Protein AF-A0AAD4LUW5-F1 (afdb_monomer)

Solvent-accessible surface area (backbone atoms only — not comparable to full-atom values): 10930 Å² total; per-residue (Å²): 139,86,91,85,84,78,76,80,81,61,94,76,74,79,66,82,69,67,84,56,66,63,59,70,46,43,60,57,52,50,52,52,51,48,54,50,55,73,70,54,50,71,71,61,53,48,53,49,51,52,54,49,50,53,50,50,54,50,54,51,51,50,53,48,51,52,51,53,50,53,51,51,50,52,54,52,51,50,51,54,49,52,51,50,50,59,69,69,42,78,57,90,86,55,72,53,74,65,59,45,51,53,48,50,53,52,51,51,54,48,50,55,52,49,55,50,52,48,50,56,50,52,52,55,47,52,53,52,50,51,51,52,53,50,53,52,50,54,50,50,52,53,71,70,52,53,73,75,75,79,41,88,70,66,62,62,66,57,51,51,52,50,35,46,74,69,33,35,46,75,43,63,42,101,85,73,44,84,70,49,72,47,73,56,130

pLDDT: mean 80.22, std 15.85, range [44.12, 98.06]

Sequence (185 aa):
MGLDQLDALSLSDLSPGPPDSLLESLPEVIENISSIAELIVPEDDYRTIDAIHDQIDEEEAERREELEQAHADLKALARILDAARTSSTRPRNVSSAEKHAENLNHLDAARLSFAKALNDAESANSSKQAEASQLMEELRQLEESDPAAEHELDGKPLRLRIYRGLGIEPILDEAGHLDRVLVGQ

Secondary structure (DSSP, 8-state):
----------TT------TTHHHHHHHHHHHHHHHHHHH--HHHHHHHHHHHHHHHHHHHHHHHHHHHHHHHHHHHHHHHHHHHHHHHSPPTTSPPHHHHHHHHHHHHHHHHHHHHHHHHHHHHHHHHHHHHHHHHHHHHHHHH--HHHHS---HHHHHHHHHHHTTEEEEEPTTSSEEEEEE--

Foldseek 3Di:
DDPPDPPDPPPPPPDPDPPCVVVVCVVVVVVVVVVVVVVDPPVVVVVVVVVVVVVVVVVVVVVVVVVVVVVVVVVVVVVVVVVVVCVVPDPPPDDPPVVVVVVVVVVVVVVVVVVVVVVVVVVVVVVVVVVVVVVVVVVVVVVVDDPPVVDPPPVVVVVQVVCVVQQWHFDADPVRHGDDIGRDD

Radius of gyration: 68.43 Å; Cα contacts (8 Å, |Δi|>4): 36; chains: 1; bounding box: 119×67×178 Å

Structure (mmCIF, N/CA/C/O backbone):
data_AF-A0AAD4LUW5-F1
#
_entry.id   AF-A0AAD4LUW5-F1
#
loop_
_atom_site.group_PDB
_atom_site.id
_atom_site.type_symbol
_atom_site.label_atom_id
_at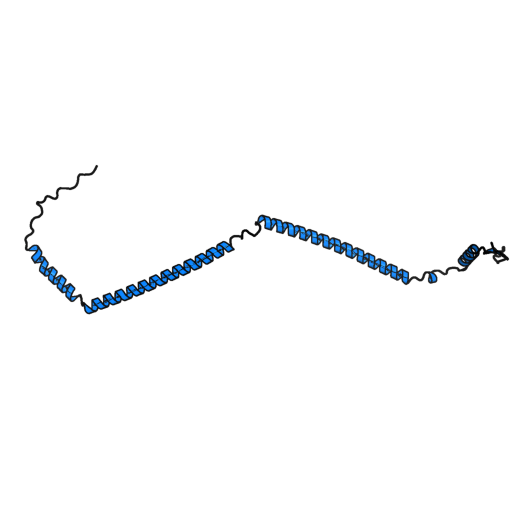om_site.label_alt_id
_atom_site.label_comp_id
_atom_site.label_asym_id
_atom_site.label_entity_id
_atom_site.label_seq_id
_atom_site.pdbx_PDB_ins_code
_atom_site.Cartn_x
_atom_site.Cartn_y
_atom_site.Cartn_z
_atom_site.occupancy
_atom_site.B_iso_or_equiv
_atom_site.auth_seq_id
_atom_site.auth_comp_id
_atom_site.auth_asym_id
_atom_site.auth_atom_id
_atom_site.pdbx_PDB_model_num
ATOM 1 N N . MET A 1 1 ? 18.265 45.614 -65.868 1.00 45.88 1 MET A N 1
ATOM 2 C CA . MET A 1 1 ? 19.584 46.070 -65.384 1.00 45.88 1 MET A CA 1
ATOM 3 C C . MET A 1 1 ? 20.536 44.895 -65.499 1.00 45.88 1 MET A C 1
ATOM 5 O O . MET A 1 1 ? 20.218 43.858 -64.936 1.00 45.88 1 MET A O 1
ATOM 9 N N . GLY A 1 2 ? 21.624 45.048 -66.258 1.00 48.22 2 GLY A N 1
ATOM 10 C CA . GLY A 1 2 ? 22.706 44.060 -66.346 1.00 48.22 2 GLY A CA 1
ATOM 11 C C . GLY A 1 2 ? 22.694 43.127 -67.563 1.00 48.22 2 GLY A C 1
ATOM 12 O O . GLY A 1 2 ? 23.052 41.969 -67.419 1.00 48.22 2 GLY A O 1
ATOM 13 N N . LEU A 1 3 ? 22.273 43.604 -68.738 1.00 47.06 3 LEU A N 1
ATOM 14 C CA . LEU A 1 3 ? 22.650 43.010 -70.027 1.00 47.06 3 LEU A CA 1
ATOM 15 C C . LEU A 1 3 ? 23.707 43.935 -70.630 1.00 47.06 3 LEU A C 1
ATOM 17 O O . LEU A 1 3 ? 23.337 44.887 -71.298 1.00 47.06 3 LEU A O 1
ATOM 21 N N . ASP A 1 4 ? 24.971 43.723 -70.272 1.00 52.28 4 ASP A N 1
ATOM 22 C CA . ASP A 1 4 ? 26.147 44.292 -70.946 1.00 52.28 4 ASP A CA 1
ATOM 23 C C . ASP A 1 4 ? 27.395 43.661 -70.321 1.00 52.28 4 ASP A C 1
ATOM 25 O O . ASP A 1 4 ? 27.953 44.181 -69.358 1.00 52.28 4 ASP A O 1
ATOM 29 N N . GLN A 1 5 ? 27.739 42.467 -70.809 1.00 55.78 5 GLN A N 1
ATOM 30 C CA . GLN A 1 5 ? 29.076 41.851 -70.798 1.00 55.78 5 GLN A CA 1
ATOM 31 C C . GLN A 1 5 ? 28.958 40.439 -71.391 1.00 55.78 5 GLN A C 1
ATOM 33 O O . GLN A 1 5 ? 29.163 39.423 -70.735 1.00 55.78 5 GLN A O 1
ATOM 38 N N . LEU A 1 6 ? 28.562 40.370 -72.659 1.00 47.66 6 LEU A N 1
ATOM 39 C CA . LEU A 1 6 ? 28.972 39.266 -73.518 1.00 47.66 6 LEU A CA 1
ATOM 40 C C . LEU A 1 6 ? 29.800 39.918 -74.608 1.00 47.66 6 LEU A C 1
ATOM 42 O O . LEU A 1 6 ? 29.285 40.311 -75.653 1.00 47.66 6 LEU A O 1
ATOM 46 N N . ASP A 1 7 ? 31.071 40.132 -74.268 1.00 48.69 7 ASP A N 1
ATOM 47 C CA . ASP A 1 7 ? 32.074 40.524 -75.236 1.00 48.69 7 ASP A CA 1
ATOM 48 C C . ASP A 1 7 ? 32.020 39.543 -76.400 1.00 48.69 7 ASP A C 1
ATOM 50 O O . ASP A 1 7 ? 31.983 38.319 -76.239 1.00 48.69 7 ASP A O 1
ATOM 54 N N . ALA A 1 8 ? 31.954 40.138 -77.580 1.00 48.81 8 ALA A N 1
ATOM 55 C CA . ALA A 1 8 ? 31.997 39.471 -78.851 1.00 48.81 8 ALA A CA 1
ATOM 56 C C . ALA A 1 8 ? 33.236 38.568 -78.915 1.00 48.81 8 ALA A C 1
ATOM 58 O O . ALA A 1 8 ? 34.342 39.035 -79.185 1.00 48.81 8 ALA A O 1
ATOM 59 N N . LEU A 1 9 ? 33.043 37.258 -78.739 1.00 44.12 9 LEU A N 1
ATOM 60 C CA . LEU A 1 9 ? 33.967 36.273 -79.289 1.00 44.12 9 LEU A CA 1
ATOM 61 C C . LEU A 1 9 ? 33.799 36.313 -80.804 1.00 44.12 9 LEU A C 1
ATOM 63 O O . LEU A 1 9 ? 32.976 35.629 -81.413 1.00 44.12 9 LEU A O 1
ATOM 67 N N . SER A 1 10 ? 34.547 37.247 -81.376 1.00 45.19 10 SER A N 1
ATOM 68 C CA . SER A 1 10 ? 34.809 37.407 -82.786 1.00 45.19 10 SER A CA 1
ATOM 69 C C . SER A 1 10 ? 35.086 36.044 -83.418 1.00 45.19 10 SER A C 1
ATOM 71 O O . SER A 1 10 ? 36.023 35.342 -83.041 1.00 45.19 10 SER A O 1
ATOM 73 N N . LEU A 1 11 ? 34.297 35.690 -84.432 1.00 48.78 11 LEU A N 1
ATOM 74 C CA . LEU A 1 11 ? 34.453 34.487 -85.258 1.00 48.78 11 LEU A CA 1
ATOM 75 C C . LEU A 1 11 ? 35.744 34.498 -86.119 1.00 48.78 11 LEU A C 1
ATOM 77 O O . LEU A 1 11 ? 35.809 33.824 -87.144 1.00 48.78 11 LEU A O 1
ATOM 81 N N . SER A 1 12 ? 36.753 35.289 -85.739 1.00 49.09 12 SER A N 1
ATOM 82 C CA . SER A 1 12 ? 38.035 35.441 -86.438 1.00 49.09 12 SER A CA 1
ATOM 83 C C . SER A 1 12 ? 39.260 34.995 -85.626 1.00 49.09 12 SER A C 1
ATOM 85 O O . SER A 1 12 ? 40.360 35.046 -86.163 1.00 49.09 12 SER A O 1
ATOM 87 N N . ASP A 1 13 ? 39.073 34.444 -84.417 1.00 45.09 13 ASP A N 1
ATOM 88 C CA . ASP A 1 13 ? 40.163 33.841 -83.623 1.00 45.09 13 ASP A CA 1
ATOM 89 C C . ASP A 1 13 ? 40.258 32.304 -83.727 1.00 45.09 13 ASP A C 1
ATOM 91 O O . ASP A 1 13 ? 41.131 31.692 -83.112 1.00 45.09 13 ASP A O 1
ATOM 95 N N . LEU A 1 14 ? 39.443 31.652 -84.571 1.00 51.53 14 LEU A N 1
ATOM 96 C CA . LEU A 1 14 ? 39.738 30.283 -85.019 1.00 51.53 14 LEU A CA 1
ATOM 97 C C . LEU A 1 14 ? 40.795 30.330 -86.133 1.00 51.53 14 LEU A C 1
ATOM 99 O O . LEU A 1 14 ? 40.519 30.110 -87.312 1.00 51.53 14 LEU A O 1
ATOM 103 N N . SER A 1 15 ? 42.029 30.639 -85.743 1.00 47.97 15 SER A N 1
ATOM 104 C CA . SER A 1 15 ? 43.191 30.294 -86.556 1.00 47.97 15 SER A CA 1
ATOM 105 C C . SER A 1 15 ? 43.213 28.768 -86.709 1.00 47.97 15 SER A C 1
ATOM 107 O O . SER A 1 15 ? 43.177 28.072 -85.688 1.00 47.97 15 SER A O 1
ATOM 109 N N . PRO A 1 16 ? 43.249 28.202 -87.931 1.00 50.97 16 PRO A N 1
ATOM 110 C CA . PRO A 1 16 ? 43.530 26.789 -88.081 1.00 50.97 16 PRO A CA 1
ATOM 111 C C . PRO A 1 16 ? 44.984 26.601 -87.649 1.00 50.97 16 PRO A C 1
ATOM 113 O O . PRO A 1 16 ? 45.913 26.918 -88.393 1.00 50.97 16 PRO A O 1
ATOM 116 N N . GLY A 1 17 ? 45.181 26.141 -86.411 1.00 54.25 17 GLY A N 1
ATOM 117 C CA . GLY A 1 17 ? 46.483 25.664 -85.966 1.00 54.25 17 GLY A CA 1
ATOM 118 C C . GLY A 1 17 ? 47.032 24.679 -87.007 1.00 54.25 17 GLY A C 1
ATOM 119 O O . GLY A 1 17 ? 46.242 23.960 -87.629 1.00 54.25 17 GLY A O 1
ATOM 120 N N . PRO A 1 18 ? 48.352 24.684 -87.264 1.00 55.88 18 PRO A N 1
ATOM 121 C CA . PRO A 1 18 ? 48.946 23.838 -88.291 1.00 55.88 18 PRO A CA 1
ATOM 122 C C . PRO A 1 18 ? 48.505 22.380 -88.080 1.00 55.88 18 PRO A C 1
ATOM 124 O O . PRO A 1 18 ? 48.460 21.935 -86.932 1.00 55.88 18 PRO A O 1
ATOM 127 N N . PRO A 1 19 ? 48.189 21.624 -89.150 1.00 53.28 19 PRO A N 1
ATOM 128 C CA . PRO A 1 19 ? 47.676 20.251 -89.045 1.00 53.28 19 PRO A CA 1
ATOM 129 C C . PRO A 1 19 ? 48.630 19.276 -88.324 1.00 53.28 19 PRO A C 1
ATOM 131 O O . PRO A 1 19 ? 48.229 18.160 -88.002 1.00 53.28 19 PRO A O 1
ATOM 134 N N . ASP A 1 20 ? 49.860 19.704 -88.034 1.00 52.53 20 ASP A N 1
ATOM 135 C CA . ASP A 1 20 ? 50.915 18.904 -87.415 1.00 52.53 20 ASP A CA 1
ATOM 136 C C . ASP A 1 20 ? 50.893 18.890 -85.874 1.00 52.53 20 ASP A C 1
ATOM 138 O O . ASP A 1 20 ? 51.484 17.993 -85.279 1.00 52.53 20 ASP A O 1
ATOM 142 N N . SER A 1 21 ? 50.173 19.793 -85.192 1.00 56.00 21 SER A N 1
ATOM 143 C CA . SER A 1 21 ? 50.131 19.794 -83.711 1.00 56.00 21 SER A CA 1
ATOM 144 C C . SER A 1 21 ? 49.358 18.605 -83.116 1.00 56.00 21 SER A C 1
ATOM 146 O O . SER A 1 21 ? 49.604 18.184 -81.985 1.00 56.00 21 SER A O 1
ATOM 148 N N . LEU A 1 22 ? 48.441 18.020 -83.891 1.00 54.22 22 LEU A N 1
ATOM 149 C CA . LEU A 1 22 ? 47.775 16.761 -83.547 1.00 54.22 22 LEU A CA 1
ATOM 150 C C . LEU A 1 22 ? 48.676 15.546 -83.821 1.00 54.22 22 LEU A C 1
ATOM 152 O O . LEU A 1 22 ? 48.562 14.539 -83.135 1.00 54.22 22 LEU A O 1
ATOM 156 N N . LEU A 1 23 ? 49.591 15.633 -84.791 1.00 54.72 23 LEU A N 1
ATOM 157 C CA . LEU A 1 23 ? 50.539 14.563 -85.123 1.00 54.72 23 LEU A CA 1
ATOM 158 C C . LEU A 1 23 ? 51.702 14.469 -84.131 1.00 54.72 23 LEU A C 1
ATOM 160 O O . LEU A 1 23 ? 52.201 13.371 -83.904 1.00 54.72 23 LEU A O 1
ATOM 164 N N . GLU A 1 24 ? 52.094 15.582 -83.511 1.00 59.59 24 GLU A N 1
ATOM 165 C CA . GLU A 1 24 ? 53.164 15.629 -82.503 1.00 59.59 24 GLU A CA 1
ATOM 166 C C . GLU A 1 24 ? 52.724 15.038 -81.148 1.00 59.59 24 GLU A C 1
ATOM 168 O O . GLU A 1 24 ? 53.542 14.490 -80.416 1.00 59.59 24 GLU A O 1
ATOM 173 N N . SER A 1 25 ? 51.415 15.054 -80.861 1.00 65.00 25 SER A N 1
ATOM 174 C CA . SER A 1 25 ? 50.806 14.460 -79.657 1.00 65.00 25 SER A CA 1
ATOM 175 C C . SER A 1 25 ? 50.330 13.014 -79.845 1.00 65.00 25 SER A C 1
ATOM 177 O O . SER A 1 25 ? 50.160 12.288 -78.869 1.00 65.00 25 SER A O 1
ATOM 179 N N . LEU A 1 26 ? 50.148 12.547 -81.084 1.00 73.19 26 LEU A N 1
ATOM 180 C CA . LEU A 1 26 ? 49.796 11.155 -81.377 1.00 73.19 26 LEU A CA 1
ATOM 181 C C . LEU A 1 26 ? 50.801 10.111 -80.856 1.00 73.19 26 LEU A C 1
ATOM 183 O O . LEU A 1 26 ? 50.338 9.117 -80.299 1.00 73.19 26 LEU A O 1
ATOM 187 N N . PRO A 1 27 ? 52.133 10.266 -81.002 1.00 79.69 27 PRO A N 1
ATOM 188 C CA . PRO A 1 27 ? 53.078 9.288 -80.465 1.00 79.69 27 PRO A CA 1
ATOM 189 C C . PRO A 1 27 ? 53.038 9.233 -78.935 1.00 79.69 27 PRO A C 1
ATOM 191 O O . PRO A 1 27 ? 53.073 8.141 -78.382 1.00 79.69 27 PRO A O 1
ATOM 194 N N . GLU A 1 28 ? 52.867 10.375 -78.265 1.00 79.69 28 GLU A N 1
ATOM 195 C CA . GLU A 1 28 ? 52.693 10.448 -76.808 1.00 79.69 28 GLU A CA 1
ATOM 196 C C . GLU A 1 28 ? 51.385 9.769 -76.368 1.00 79.69 28 GLU A C 1
ATOM 198 O O . GLU A 1 28 ? 51.358 9.006 -75.408 1.00 79.69 28 GLU A O 1
ATOM 203 N N . VAL A 1 29 ? 50.292 9.967 -77.111 1.00 80.94 29 VAL A N 1
ATOM 204 C CA . VAL A 1 29 ? 49.015 9.277 -76.871 1.00 80.94 29 VAL A CA 1
ATOM 205 C C . VAL A 1 29 ? 49.139 7.766 -77.097 1.00 80.94 29 VAL A C 1
ATOM 207 O O . VAL A 1 29 ? 48.588 6.995 -76.318 1.00 80.94 29 VAL A O 1
ATOM 210 N N . ILE A 1 30 ? 49.870 7.320 -78.121 1.00 81.12 30 ILE A N 1
ATOM 211 C CA . ILE A 1 30 ? 50.113 5.893 -78.394 1.00 81.12 30 ILE A CA 1
ATOM 212 C C . ILE A 1 30 ? 50.988 5.271 -77.303 1.00 81.12 30 ILE A C 1
ATOM 214 O O . ILE A 1 30 ? 50.686 4.169 -76.851 1.00 81.12 30 ILE A O 1
ATOM 218 N N . GLU A 1 31 ? 52.030 5.967 -76.850 1.00 83.19 31 GLU A N 1
ATOM 219 C CA . GLU A 1 31 ? 52.880 5.533 -75.737 1.00 83.19 31 GLU A CA 1
ATOM 220 C C . GLU A 1 31 ? 52.075 5.439 -74.436 1.00 83.19 31 GLU A C 1
ATOM 222 O O . GLU A 1 31 ? 52.145 4.428 -73.740 1.00 83.19 31 GLU A O 1
ATOM 227 N N . ASN A 1 32 ? 51.215 6.422 -74.163 1.00 80.38 32 ASN A N 1
ATOM 228 C CA . ASN A 1 32 ? 50.315 6.404 -73.014 1.00 80.38 32 ASN A CA 1
ATOM 229 C C . ASN A 1 32 ? 49.303 5.252 -73.088 1.00 80.38 32 ASN A C 1
ATOM 231 O O . ASN A 1 32 ? 49.096 4.557 -72.098 1.00 80.38 32 ASN A O 1
ATOM 235 N N . ILE A 1 33 ? 48.690 5.006 -74.250 1.00 78.44 33 ILE A N 1
ATOM 236 C CA . ILE A 1 33 ? 47.751 3.889 -74.436 1.00 78.44 33 ILE A CA 1
ATOM 237 C C . ILE A 1 33 ? 48.475 2.544 -74.319 1.00 78.44 33 ILE A C 1
ATOM 239 O O . ILE A 1 33 ? 47.935 1.627 -73.710 1.00 78.44 33 ILE A O 1
ATOM 243 N N . SER A 1 34 ? 49.691 2.421 -74.857 1.00 77.38 34 SER A N 1
ATOM 244 C CA . SER A 1 34 ? 50.512 1.210 -74.736 1.00 77.38 34 SER A CA 1
ATOM 245 C C . SER A 1 34 ? 50.908 0.950 -73.284 1.00 77.38 34 SER A C 1
ATOM 247 O O . SER A 1 34 ? 50.777 -0.169 -72.806 1.00 77.38 34 SER A O 1
ATOM 249 N N . SER A 1 35 ? 51.313 1.996 -72.563 1.00 80.00 35 SER A N 1
ATOM 250 C CA . SER A 1 35 ? 51.639 1.942 -71.136 1.00 80.00 35 SER A CA 1
ATOM 251 C C . SER A 1 35 ? 50.429 1.520 -70.293 1.00 80.00 35 SER A C 1
ATOM 253 O O . SER A 1 35 ? 50.540 0.666 -69.417 1.00 80.00 35 SER A O 1
ATOM 255 N N . ILE A 1 36 ? 49.235 2.035 -70.609 1.00 76.75 36 ILE A N 1
ATOM 256 C CA . ILE A 1 36 ? 47.979 1.619 -69.967 1.00 76.75 36 ILE A CA 1
ATOM 257 C C . ILE A 1 36 ? 47.617 0.171 -70.334 1.00 76.75 36 ILE A C 1
ATOM 259 O O . ILE A 1 36 ? 47.165 -0.580 -69.476 1.00 76.75 36 ILE A O 1
ATOM 263 N N . ALA A 1 37 ? 47.827 -0.244 -71.584 1.00 74.75 37 ALA A N 1
ATOM 264 C CA . ALA A 1 37 ? 47.547 -1.605 -72.039 1.00 74.75 37 ALA A CA 1
ATOM 265 C C . ALA A 1 37 ? 48.497 -2.651 -71.431 1.00 74.75 37 ALA A C 1
ATOM 267 O O . ALA A 1 37 ? 48.093 -3.793 -71.251 1.00 74.75 37 ALA A O 1
ATOM 268 N N . GLU A 1 38 ? 49.733 -2.271 -71.097 1.00 78.56 38 GLU A N 1
ATOM 269 C CA . GLU A 1 38 ? 50.683 -3.117 -70.360 1.00 78.56 38 GLU A CA 1
ATOM 270 C C . GLU A 1 38 ? 50.363 -3.197 -68.860 1.00 78.56 38 GLU A C 1
ATOM 272 O O . GLU A 1 38 ? 50.705 -4.186 -68.211 1.00 78.56 38 GLU A O 1
ATOM 277 N N . LEU A 1 39 ? 49.699 -2.174 -68.311 1.00 75.00 39 LEU A N 1
ATOM 278 C CA . LEU A 1 39 ? 49.252 -2.145 -66.918 1.00 75.00 39 LEU A CA 1
ATOM 279 C C . LEU A 1 39 ? 48.007 -3.017 -66.684 1.00 75.00 39 LEU A C 1
ATOM 281 O O . LEU A 1 39 ? 47.830 -3.538 -65.586 1.00 75.00 39 LEU A O 1
ATOM 285 N N . ILE A 1 40 ? 47.148 -3.152 -67.698 1.00 75.06 40 ILE A N 1
ATOM 286 C CA . ILE A 1 40 ? 45.885 -3.894 -67.621 1.00 75.06 40 ILE A CA 1
ATOM 287 C C . ILE A 1 40 ? 46.136 -5.350 -68.009 1.00 75.06 40 ILE A C 1
ATOM 289 O O . ILE A 1 40 ? 46.456 -5.654 -69.159 1.00 75.06 40 ILE A O 1
ATOM 293 N N . VAL A 1 41 ? 45.928 -6.262 -67.062 1.00 80.38 41 VAL A N 1
ATOM 294 C CA . VAL A 1 41 ? 45.898 -7.708 -67.309 1.00 80.38 41 VAL A CA 1
ATOM 295 C C . VAL A 1 41 ? 44.431 -8.125 -67.229 1.00 80.38 41 VAL A C 1
ATOM 297 O O . VAL A 1 41 ? 43.925 -8.349 -66.130 1.00 80.38 41 VAL A O 1
ATOM 300 N N . PRO A 1 42 ? 43.718 -8.250 -68.368 1.00 79.25 42 PRO A N 1
ATOM 301 C CA . PRO A 1 42 ? 42.257 -8.347 -68.373 1.00 79.25 42 PRO A CA 1
ATOM 302 C C . PRO A 1 42 ? 41.692 -9.494 -67.531 1.00 79.25 42 PRO A C 1
ATOM 304 O O . PRO A 1 42 ? 40.600 -9.373 -66.988 1.00 79.25 42 PRO A O 1
ATOM 307 N N . GLU A 1 43 ? 42.422 -10.605 -67.417 1.00 78.69 43 GLU A N 1
ATOM 308 C CA . GLU A 1 43 ? 42.000 -11.761 -66.621 1.00 78.69 43 GLU A CA 1
ATOM 309 C C . GLU A 1 43 ? 42.110 -11.518 -65.108 1.00 78.69 43 GLU A C 1
ATOM 311 O O . GLU A 1 43 ? 41.235 -11.952 -64.358 1.00 78.69 43 GLU A O 1
ATOM 316 N N . ASP A 1 44 ? 43.155 -10.823 -64.657 1.00 82.00 44 ASP A N 1
ATOM 317 C CA . ASP A 1 44 ? 43.381 -10.534 -63.237 1.00 82.00 44 ASP A CA 1
ATOM 318 C C . ASP A 1 44 ? 42.557 -9.323 -62.778 1.00 82.00 44 ASP A C 1
ATOM 320 O O . ASP A 1 44 ? 41.983 -9.338 -61.685 1.00 82.00 44 ASP A O 1
ATOM 324 N N . ASP A 1 45 ? 42.401 -8.317 -63.641 1.00 83.38 45 ASP A N 1
ATOM 325 C CA . ASP A 1 45 ? 41.556 -7.152 -63.376 1.00 83.38 45 ASP A CA 1
ATOM 326 C C . ASP A 1 45 ? 40.074 -7.541 -63.311 1.00 83.38 45 ASP A C 1
ATOM 328 O O . ASP A 1 45 ? 39.359 -7.096 -62.416 1.00 83.38 45 ASP A O 1
ATOM 332 N N . TYR A 1 46 ? 39.613 -8.438 -64.192 1.00 86.50 46 TYR A N 1
ATOM 333 C CA . TYR A 1 46 ? 38.248 -8.970 -64.144 1.00 86.50 46 TYR A CA 1
ATOM 334 C C . TYR A 1 46 ? 37.973 -9.717 -62.832 1.00 86.50 46 TYR A C 1
ATOM 336 O O . TYR A 1 46 ? 36.963 -9.468 -62.180 1.00 86.50 46 TYR A O 1
ATOM 344 N N . ARG A 1 47 ? 38.901 -10.577 -62.389 1.00 87.88 47 ARG A N 1
ATOM 345 C CA . ARG A 1 47 ? 38.780 -11.278 -61.097 1.00 87.88 47 ARG A CA 1
ATOM 346 C C . ARG A 1 47 ? 38.755 -10.318 -59.916 1.00 87.88 47 ARG A C 1
ATOM 348 O O . ARG A 1 47 ? 38.054 -10.572 -58.943 1.00 87.88 47 ARG A O 1
ATOM 355 N N . THR A 1 48 ? 39.524 -9.237 -59.996 1.00 88.62 48 THR A N 1
ATOM 356 C CA . THR A 1 48 ? 39.553 -8.208 -58.955 1.00 88.62 48 THR A CA 1
ATOM 357 C C . THR A 1 48 ? 38.230 -7.451 -58.906 1.00 88.62 48 THR A C 1
ATOM 359 O O . THR A 1 48 ? 37.708 -7.223 -57.822 1.00 88.62 48 THR A O 1
ATOM 362 N N . ILE A 1 49 ? 37.651 -7.112 -60.061 1.00 89.31 49 ILE A N 1
ATOM 363 C CA . ILE A 1 49 ? 36.341 -6.453 -60.144 1.00 89.31 49 ILE A CA 1
ATOM 364 C C . ILE A 1 49 ? 35.229 -7.368 -59.620 1.00 89.31 49 ILE A C 1
ATOM 366 O O . ILE A 1 49 ? 34.409 -6.909 -58.830 1.00 89.31 49 ILE A O 1
ATOM 370 N N . ASP A 1 50 ? 35.221 -8.647 -59.999 1.00 92.88 50 ASP A N 1
ATOM 371 C CA . ASP A 1 50 ? 34.242 -9.618 -59.492 1.00 92.88 50 ASP A CA 1
ATOM 372 C C . ASP A 1 50 ? 34.371 -9.789 -57.971 1.00 92.88 50 ASP A C 1
ATOM 374 O O . ASP A 1 50 ? 33.375 -9.711 -57.261 1.00 92.88 50 ASP A O 1
ATOM 378 N N . ALA A 1 51 ? 35.596 -9.904 -57.448 1.00 91.75 51 ALA A N 1
ATOM 379 C CA . ALA A 1 51 ? 35.826 -9.979 -56.005 1.00 91.75 51 ALA A CA 1
ATOM 380 C C . ALA A 1 51 ? 35.388 -8.703 -55.263 1.00 91.75 51 ALA A C 1
ATOM 382 O O . ALA A 1 51 ? 34.909 -8.784 -54.135 1.00 91.75 51 ALA A O 1
ATOM 383 N N . ILE A 1 52 ? 35.544 -7.526 -55.879 1.00 93.94 52 ILE A N 1
ATOM 384 C CA . ILE A 1 52 ? 35.052 -6.259 -55.324 1.00 93.94 52 ILE A CA 1
ATOM 385 C C . ILE A 1 52 ? 33.520 -6.229 -55.329 1.00 93.94 52 ILE A C 1
ATOM 387 O O . ILE A 1 52 ? 32.932 -5.784 -54.349 1.00 93.94 52 ILE A O 1
ATOM 391 N N . HIS A 1 53 ? 32.861 -6.694 -56.393 1.00 93.50 53 HIS A N 1
ATOM 392 C CA . HIS A 1 53 ? 31.399 -6.772 -56.421 1.00 93.50 53 HIS A CA 1
ATOM 393 C C . HIS A 1 53 ? 30.863 -7.733 -55.361 1.00 93.50 53 HIS A C 1
ATOM 395 O O . HIS A 1 53 ? 29.950 -7.354 -54.635 1.00 93.50 53 HIS A O 1
ATOM 401 N N . ASP A 1 54 ? 31.476 -8.908 -55.207 1.00 93.62 54 ASP A N 1
ATOM 402 C CA . ASP A 1 54 ? 31.101 -9.864 -54.163 1.00 93.62 54 ASP A CA 1
ATOM 403 C C . ASP A 1 54 ? 31.234 -9.237 -52.760 1.00 93.62 54 ASP A C 1
ATOM 405 O O . ASP A 1 54 ? 30.345 -9.395 -51.925 1.00 93.62 54 ASP A O 1
ATOM 409 N N . GLN A 1 55 ? 32.302 -8.465 -52.514 1.00 94.25 55 GLN A N 1
ATOM 410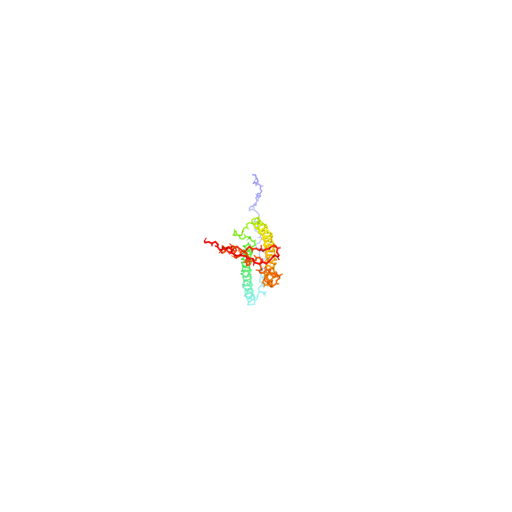 C CA . GLN A 1 55 ? 32.488 -7.729 -51.255 1.00 94.25 55 GLN A CA 1
ATOM 411 C C . GLN A 1 55 ? 31.436 -6.634 -51.050 1.00 94.25 55 GLN A C 1
ATOM 413 O O . GLN A 1 55 ? 30.936 -6.466 -49.942 1.00 94.25 55 GLN A O 1
ATOM 418 N N . ILE A 1 56 ? 31.089 -5.887 -52.101 1.00 94.44 56 ILE A N 1
ATOM 419 C CA . ILE A 1 56 ? 30.056 -4.845 -52.026 1.00 94.44 56 ILE A CA 1
ATOM 420 C C . ILE A 1 56 ? 28.695 -5.471 -51.717 1.00 94.44 56 ILE A C 1
ATOM 422 O O . ILE A 1 56 ? 27.978 -4.958 -50.858 1.00 94.44 56 ILE A O 1
ATOM 426 N N . ASP A 1 57 ? 28.353 -6.575 -52.378 1.00 95.75 57 ASP A N 1
ATOM 427 C CA . ASP A 1 57 ? 27.096 -7.289 -52.160 1.00 95.75 57 ASP A CA 1
ATOM 428 C C . ASP A 1 57 ? 27.017 -7.855 -50.730 1.00 95.75 57 ASP A C 1
ATOM 430 O O . ASP A 1 57 ? 25.964 -7.772 -50.089 1.00 95.75 57 ASP A O 1
ATOM 434 N N . GLU A 1 58 ? 28.130 -8.374 -50.199 1.00 95.69 58 GLU A N 1
ATOM 435 C CA . GLU A 1 58 ? 28.238 -8.833 -48.809 1.00 95.69 58 GLU A CA 1
ATOM 436 C C . GLU A 1 58 ? 28.060 -7.669 -47.819 1.00 95.69 58 GLU A C 1
ATOM 438 O O . GLU A 1 58 ? 27.192 -7.730 -46.946 1.00 95.69 58 GLU A O 1
ATOM 443 N N . GLU A 1 59 ? 28.774 -6.556 -48.006 1.00 94.88 59 GLU A N 1
ATOM 444 C CA . GLU A 1 59 ? 28.638 -5.363 -47.159 1.00 94.88 59 GLU A CA 1
ATOM 445 C C . GLU A 1 59 ? 27.235 -4.737 -47.228 1.00 94.88 59 GLU A C 1
ATOM 447 O O . GLU A 1 59 ? 26.748 -4.160 -46.251 1.00 94.88 59 GLU A O 1
ATOM 452 N N . GLU A 1 60 ? 26.572 -4.778 -48.386 1.00 95.31 60 GLU A N 1
ATOM 453 C CA . GLU A 1 60 ? 25.192 -4.308 -48.531 1.00 95.31 60 GLU A CA 1
ATOM 454 C C . GLU A 1 60 ? 24.199 -5.211 -47.802 1.00 95.31 60 GLU A C 1
ATOM 456 O O . GLU A 1 60 ? 23.261 -4.702 -47.174 1.00 95.31 60 GLU A O 1
ATOM 461 N N . ALA A 1 61 ? 24.409 -6.527 -47.848 1.00 94.94 61 ALA A N 1
ATOM 462 C CA . ALA A 1 61 ? 23.607 -7.485 -47.101 1.00 94.94 61 ALA A CA 1
ATOM 463 C C . ALA A 1 61 ? 23.768 -7.282 -45.587 1.00 94.94 61 ALA A C 1
ATOM 465 O O . ALA A 1 61 ? 22.757 -7.183 -44.886 1.00 94.94 61 ALA A O 1
ATOM 466 N N . GLU A 1 62 ? 25.001 -7.120 -45.101 1.00 95.69 62 GLU A N 1
ATOM 467 C CA . GLU A 1 62 ? 25.292 -6.836 -43.691 1.00 95.69 62 GLU A CA 1
ATOM 468 C C . GLU A 1 62 ? 24.658 -5.515 -43.243 1.00 95.69 62 GLU A C 1
ATOM 470 O O . GLU A 1 62 ? 23.892 -5.484 -42.277 1.00 95.69 62 GLU A O 1
ATOM 475 N N . ARG A 1 63 ? 24.872 -4.423 -43.992 1.00 95.25 63 ARG A N 1
ATOM 476 C CA . ARG A 1 63 ? 24.257 -3.118 -43.685 1.00 95.25 63 ARG A CA 1
ATOM 477 C C . ARG A 1 63 ? 22.736 -3.195 -43.641 1.00 95.25 63 ARG A C 1
ATOM 479 O O . ARG A 1 63 ? 22.098 -2.510 -42.839 1.00 95.25 63 ARG A O 1
ATOM 486 N N . ARG A 1 64 ? 22.128 -3.995 -44.518 1.00 95.94 64 ARG A N 1
ATOM 487 C CA . ARG A 1 64 ? 20.679 -4.190 -44.523 1.00 95.94 64 ARG A CA 1
ATOM 488 C C . ARG A 1 64 ? 20.216 -4.955 -43.287 1.00 95.94 64 ARG A C 1
ATOM 490 O O . ARG A 1 64 ? 19.222 -4.544 -42.688 1.00 95.94 64 ARG A O 1
ATOM 497 N N . GLU A 1 65 ? 20.912 -6.018 -42.902 1.00 95.94 65 GLU A N 1
ATOM 498 C CA . GLU A 1 65 ? 20.597 -6.783 -41.693 1.00 95.94 65 GLU A CA 1
ATOM 499 C C . GLU A 1 65 ? 20.715 -5.907 -40.438 1.00 95.94 65 GLU A C 1
ATOM 501 O O . GLU A 1 65 ? 19.788 -5.868 -39.626 1.00 95.94 65 GLU A O 1
ATOM 506 N N . GLU A 1 66 ? 21.780 -5.110 -40.330 1.00 95.69 66 GLU A N 1
ATOM 507 C CA . GLU A 1 66 ? 21.970 -4.160 -39.230 1.00 95.69 66 GLU A CA 1
ATOM 508 C C . GLU A 1 66 ? 20.836 -3.130 -39.152 1.00 95.69 66 GLU A C 1
ATOM 510 O O . GLU A 1 66 ? 20.318 -2.843 -38.068 1.00 95.69 66 GLU A O 1
ATOM 515 N N . LEU A 1 67 ? 20.404 -2.582 -40.294 1.00 96.50 67 LEU A N 1
ATOM 516 C CA . LEU A 1 67 ? 19.281 -1.644 -40.346 1.00 96.50 67 LEU A CA 1
ATOM 517 C C . LEU A 1 67 ? 17.961 -2.306 -39.948 1.00 96.50 67 LEU A C 1
ATOM 519 O O . LEU A 1 67 ? 17.171 -1.707 -39.211 1.00 96.50 67 LEU A O 1
ATOM 523 N N . GLU A 1 68 ? 17.703 -3.525 -40.419 1.00 96.00 68 GLU A N 1
ATOM 524 C CA . GLU A 1 68 ? 16.506 -4.287 -40.059 1.00 96.00 68 GLU A CA 1
ATOM 525 C C . GLU A 1 68 ? 16.492 -4.608 -38.554 1.00 96.00 68 GLU A C 1
ATOM 527 O O . GLU A 1 68 ? 15.459 -4.421 -37.896 1.00 96.00 68 GLU A O 1
ATOM 532 N N . GLN A 1 69 ? 17.639 -4.984 -37.983 1.00 95.94 69 GLN A N 1
ATOM 533 C CA . GLN A 1 69 ? 17.797 -5.235 -36.553 1.00 95.94 69 GLN A CA 1
ATOM 534 C C . GLN A 1 69 ? 17.611 -3.957 -35.726 1.00 95.94 69 GLN A C 1
ATOM 536 O O . GLN A 1 69 ? 16.806 -3.942 -34.792 1.00 95.94 69 GLN A O 1
ATOM 541 N N . ALA A 1 70 ? 18.246 -2.849 -36.113 1.00 95.56 70 ALA A N 1
ATOM 542 C CA . ALA A 1 70 ? 18.071 -1.558 -35.451 1.00 95.56 70 ALA A CA 1
ATOM 543 C C . ALA A 1 70 ? 16.607 -1.083 -35.498 1.00 95.56 70 ALA A C 1
ATOM 545 O O . ALA A 1 70 ? 16.075 -0.564 -34.512 1.00 95.56 70 ALA A O 1
ATOM 546 N N . HIS A 1 71 ? 15.909 -1.299 -36.618 1.00 96.56 71 HIS A N 1
ATOM 547 C CA . HIS A 1 71 ? 14.480 -1.007 -36.729 1.00 96.56 71 HIS A CA 1
ATOM 548 C C . HIS A 1 71 ? 13.621 -1.896 -35.823 1.00 96.56 71 HIS A C 1
ATOM 550 O O . HIS A 1 71 ? 12.653 -1.407 -35.221 1.00 96.56 71 HIS A O 1
ATOM 556 N N . ALA A 1 72 ? 13.948 -3.184 -35.714 1.00 96.19 72 ALA A N 1
ATOM 557 C CA . ALA A 1 72 ? 13.269 -4.106 -34.811 1.00 96.19 72 ALA A CA 1
ATOM 558 C C . ALA A 1 72 ? 13.453 -3.682 -33.345 1.00 96.19 72 ALA A C 1
ATOM 560 O O . ALA A 1 72 ? 12.465 -3.602 -32.605 1.00 96.19 72 ALA A O 1
ATOM 561 N N . ASP A 1 73 ? 14.674 -3.310 -32.964 1.00 95.94 73 ASP A N 1
ATOM 562 C CA . ASP A 1 73 ? 15.017 -2.840 -31.622 1.00 95.94 73 ASP A CA 1
ATOM 563 C C . ASP A 1 73 ? 14.319 -1.522 -31.285 1.00 95.94 73 ASP A C 1
ATOM 565 O O . ASP A 1 73 ? 13.693 -1.403 -30.228 1.00 95.94 73 ASP A O 1
ATOM 569 N N . LEU A 1 74 ? 14.312 -0.549 -32.202 1.00 96.31 74 LEU A N 1
ATOM 570 C CA . LEU A 1 74 ? 13.577 0.705 -32.015 1.00 96.31 74 LEU A CA 1
ATOM 571 C C . LEU A 1 74 ? 12.082 0.452 -31.802 1.00 96.31 74 LEU A C 1
ATOM 573 O O . LEU A 1 74 ? 11.460 1.070 -30.935 1.00 96.31 74 LEU A O 1
ATOM 577 N N . LYS A 1 75 ? 11.489 -0.481 -32.553 1.00 96.62 75 LYS A N 1
ATOM 578 C CA . LYS A 1 75 ? 10.075 -0.844 -32.400 1.00 96.62 75 LYS A CA 1
ATOM 579 C C . LYS A 1 75 ? 9.809 -1.548 -31.068 1.00 96.62 75 LYS A C 1
ATOM 581 O O . LYS A 1 75 ? 8.758 -1.320 -30.463 1.00 96.62 75 LYS A O 1
ATOM 586 N N . ALA A 1 76 ? 10.728 -2.391 -30.605 1.00 95.56 76 ALA A N 1
ATOM 587 C CA . ALA A 1 76 ? 10.638 -3.033 -29.299 1.00 95.56 76 ALA A CA 1
ATOM 588 C C . ALA A 1 76 ? 10.727 -1.999 -28.165 1.00 95.56 76 ALA A C 1
ATOM 590 O O . ALA A 1 76 ? 9.854 -1.967 -27.295 1.00 95.56 76 ALA A O 1
ATOM 591 N N . LEU A 1 77 ? 11.707 -1.095 -28.223 1.00 94.81 77 LEU A N 1
ATOM 592 C CA . LEU A 1 77 ? 11.880 -0.011 -27.256 1.00 94.81 77 LEU A CA 1
ATOM 593 C C . LEU A 1 77 ? 10.684 0.946 -27.240 1.00 94.81 77 LEU A C 1
ATOM 595 O O . LEU A 1 77 ? 10.226 1.323 -26.163 1.00 94.81 77 LEU A O 1
ATOM 599 N N . ALA A 1 78 ? 10.121 1.286 -28.402 1.00 95.12 78 ALA A N 1
ATOM 600 C CA . ALA A 1 78 ? 8.920 2.115 -28.492 1.00 95.12 78 ALA A CA 1
ATOM 601 C C . ALA A 1 78 ? 7.723 1.466 -27.776 1.00 95.12 78 ALA A C 1
ATOM 603 O O . ALA A 1 78 ? 7.040 2.123 -26.994 1.00 95.12 78 ALA A O 1
ATOM 604 N N . ARG A 1 79 ? 7.515 0.153 -27.958 1.00 93.50 79 ARG A N 1
ATOM 605 C CA . ARG A 1 79 ? 6.459 -0.595 -27.250 1.00 93.50 79 ARG A CA 1
ATOM 606 C C . ARG A 1 79 ? 6.675 -0.611 -25.739 1.00 93.50 79 ARG A C 1
ATOM 608 O O . ARG A 1 79 ? 5.712 -0.456 -24.991 1.00 93.50 79 ARG A O 1
ATOM 615 N N . ILE A 1 80 ? 7.918 -0.793 -25.287 1.00 93.38 80 ILE A N 1
ATOM 616 C CA . ILE A 1 80 ? 8.266 -0.746 -23.859 1.00 93.38 80 ILE A CA 1
ATOM 617 C C . ILE A 1 80 ? 7.988 0.649 -23.299 1.00 93.38 80 ILE A C 1
ATOM 619 O O . ILE A 1 80 ? 7.410 0.775 -22.223 1.00 93.38 80 ILE A O 1
ATOM 623 N N . LEU A 1 81 ? 8.349 1.697 -24.036 1.00 90.69 81 LEU A N 1
ATOM 624 C CA . LEU A 1 81 ? 8.115 3.080 -23.643 1.00 90.69 81 LEU A CA 1
ATOM 625 C C . LEU A 1 81 ? 6.619 3.405 -23.566 1.00 90.69 81 LEU A C 1
ATOM 627 O O . LEU A 1 81 ? 6.190 4.046 -22.608 1.00 90.69 81 LEU A O 1
ATOM 631 N N . ASP A 1 82 ? 5.808 2.933 -24.511 1.00 89.12 82 ASP A N 1
ATOM 632 C CA . ASP A 1 82 ? 4.354 3.119 -24.480 1.00 89.12 82 ASP A CA 1
ATOM 633 C C . ASP A 1 82 ? 3.693 2.333 -23.342 1.00 89.12 82 ASP A C 1
ATOM 635 O O . ASP A 1 82 ? 2.810 2.855 -22.653 1.00 89.12 82 ASP A O 1
ATOM 639 N N . ALA A 1 83 ? 4.160 1.111 -23.073 1.00 86.69 83 ALA A N 1
ATOM 640 C CA . ALA A 1 83 ? 3.737 0.342 -21.906 1.00 86.69 83 ALA A CA 1
ATOM 641 C C . ALA A 1 83 ? 4.120 1.058 -20.599 1.00 86.69 83 ALA A C 1
ATOM 643 O O . ALA A 1 83 ? 3.288 1.197 -19.702 1.00 86.69 83 ALA A O 1
ATOM 644 N N . ALA A 1 84 ? 5.340 1.593 -20.513 1.00 85.88 84 ALA A N 1
ATOM 645 C CA . ALA A 1 84 ? 5.815 2.355 -19.363 1.00 85.88 84 ALA A CA 1
ATOM 646 C C . ALA A 1 84 ? 5.037 3.665 -19.180 1.00 85.88 84 ALA A C 1
ATOM 648 O O . ALA A 1 84 ? 4.682 3.999 -18.055 1.00 85.88 84 ALA A O 1
ATOM 649 N N . ARG A 1 85 ? 4.701 4.384 -20.260 1.00 85.81 85 ARG A N 1
ATOM 650 C CA . ARG A 1 85 ? 3.831 5.576 -20.228 1.00 85.81 85 ARG A CA 1
ATOM 651 C C . ARG A 1 85 ? 2.424 5.243 -19.752 1.00 85.81 85 ARG A C 1
ATOM 653 O O . ARG A 1 85 ? 1.853 5.975 -18.945 1.00 85.81 85 ARG A O 1
ATOM 660 N N . THR A 1 86 ? 1.872 4.133 -20.231 1.00 80.88 86 THR A N 1
ATOM 661 C CA . THR A 1 86 ? 0.548 3.658 -19.815 1.00 80.88 86 THR A CA 1
ATOM 662 C C . THR A 1 86 ? 0.551 3.255 -18.340 1.00 80.88 86 THR A C 1
ATOM 664 O O . THR A 1 86 ? -0.403 3.550 -17.630 1.00 80.88 86 THR A O 1
ATOM 667 N N . SER A 1 87 ? 1.637 2.643 -17.859 1.00 74.69 87 SER A N 1
ATOM 668 C CA . SER A 1 87 ? 1.803 2.254 -16.456 1.00 74.69 87 SER A CA 1
ATOM 669 C C . SER A 1 87 ? 2.128 3.427 -15.525 1.00 74.69 87 SER A C 1
ATOM 671 O O . SER A 1 87 ? 1.771 3.374 -14.350 1.00 74.69 87 SER A O 1
ATOM 673 N N . SER A 1 88 ? 2.840 4.452 -16.000 1.00 74.06 88 SER A N 1
ATOM 674 C CA . SER A 1 88 ? 3.232 5.618 -15.195 1.00 74.06 88 SER A CA 1
ATOM 675 C C . SER A 1 88 ? 2.131 6.670 -15.122 1.00 74.06 88 SER A C 1
ATOM 677 O O . SER A 1 88 ? 2.046 7.426 -14.154 1.00 74.06 88 SER A O 1
ATOM 679 N N . THR A 1 89 ? 1.245 6.697 -16.116 1.00 76.75 89 THR A N 1
ATOM 680 C CA . THR A 1 89 ? 0.037 7.509 -16.055 1.00 76.75 89 THR A CA 1
ATOM 681 C C . THR A 1 89 ? -0.955 6.823 -15.128 1.00 76.75 89 THR A C 1
ATOM 683 O O . THR A 1 89 ? -1.391 5.703 -15.386 1.00 76.75 89 THR A O 1
ATOM 686 N N . ARG A 1 90 ? -1.340 7.503 -14.041 1.00 63.75 90 ARG A N 1
ATOM 687 C CA . ARG A 1 90 ? -2.368 7.016 -13.114 1.00 63.75 90 ARG A CA 1
ATOM 688 C C . ARG A 1 90 ? -3.616 6.618 -13.919 1.00 63.75 90 ARG A C 1
ATOM 690 O O . ARG A 1 90 ? -4.173 7.480 -14.607 1.00 63.75 90 ARG A O 1
ATOM 697 N N . PRO A 1 91 ? -4.062 5.351 -13.871 1.00 70.75 91 PRO A N 1
ATOM 698 C CA . PRO A 1 91 ? -5.196 4.932 -14.672 1.00 70.75 91 PRO A CA 1
ATOM 699 C C . PRO A 1 91 ? -6.443 5.714 -14.242 1.00 70.75 91 PRO A C 1
ATOM 701 O O . PRO A 1 91 ? -6.640 6.013 -13.064 1.00 70.75 91 PRO A O 1
ATOM 704 N N . ARG A 1 92 ? -7.275 6.100 -15.220 1.00 64.19 92 ARG A N 1
ATOM 705 C CA . ARG A 1 92 ? -8.410 7.032 -15.032 1.00 64.19 92 ARG A CA 1
ATOM 706 C C . ARG A 1 92 ? -9.479 6.527 -14.050 1.00 64.19 92 ARG A C 1
ATOM 708 O O . ARG A 1 92 ? -10.352 7.293 -13.659 1.00 64.19 92 ARG A O 1
ATOM 715 N N . ASN A 1 93 ? -9.424 5.247 -13.683 1.00 67.44 93 ASN A N 1
ATOM 716 C CA . ASN A 1 93 ? -10.309 4.597 -12.718 1.00 67.44 93 ASN A CA 1
ATOM 717 C C . ASN A 1 93 ? -9.840 4.741 -11.257 1.00 67.44 93 ASN A C 1
ATOM 719 O O . ASN A 1 93 ? -10.597 4.399 -10.351 1.00 67.44 93 ASN A O 1
ATOM 723 N N . VAL A 1 94 ? -8.623 5.233 -11.007 1.00 67.81 94 VAL A N 1
ATOM 724 C CA . VAL A 1 94 ? -8.126 5.481 -9.650 1.00 67.81 94 VAL A CA 1
ATOM 725 C C . VAL A 1 94 ? -8.551 6.884 -9.233 1.00 67.81 94 VAL A C 1
ATOM 727 O O . VAL A 1 94 ? -8.359 7.841 -9.983 1.00 67.81 94 VAL A O 1
ATOM 730 N N . SER A 1 95 ? -9.120 7.010 -8.029 1.00 70.00 95 SER A N 1
ATOM 731 C CA . SER A 1 95 ? -9.524 8.295 -7.441 1.00 70.00 95 SER A CA 1
ATOM 732 C C . SER A 1 95 ? -8.404 9.331 -7.564 1.00 70.00 95 SER A C 1
ATOM 734 O O . SER A 1 95 ? -7.234 8.963 -7.484 1.00 70.00 95 SER A O 1
ATOM 736 N N . SER A 1 96 ? -8.725 10.617 -7.732 1.00 79.75 96 SER A N 1
ATOM 737 C CA . SER A 1 96 ? -7.704 11.677 -7.738 1.00 79.75 96 SER A CA 1
ATOM 738 C C . SER A 1 96 ? -6.861 11.646 -6.453 1.00 79.75 96 SER A C 1
ATOM 740 O O . SER A 1 96 ? -7.261 11.056 -5.445 1.00 79.75 96 SER A O 1
ATOM 742 N N . ALA A 1 97 ? -5.669 12.252 -6.482 1.00 80.31 97 ALA A N 1
ATOM 743 C CA . ALA A 1 97 ? -4.786 12.297 -5.311 1.00 80.31 97 ALA A CA 1
ATOM 744 C C . ALA A 1 97 ? -5.490 12.921 -4.097 1.00 80.31 97 ALA A C 1
ATOM 746 O O . ALA A 1 97 ? -5.407 12.380 -3.001 1.00 80.31 97 ALA A O 1
ATOM 747 N N . GLU A 1 98 ? -6.263 13.978 -4.336 1.00 84.31 98 GLU A N 1
ATOM 748 C CA . GLU A 1 98 ? -7.084 14.658 -3.331 1.00 84.31 98 GLU A CA 1
ATOM 749 C C . GLU A 1 98 ? -8.151 13.729 -2.746 1.00 84.31 98 GLU A C 1
ATOM 751 O O . GLU A 1 98 ? -8.171 13.513 -1.540 1.00 84.31 98 GLU A O 1
ATOM 756 N N . LYS A 1 99 ? -8.956 13.067 -3.590 1.00 84.75 99 LYS A N 1
ATOM 757 C CA . LYS A 1 99 ? -9.980 12.114 -3.125 1.00 84.75 99 LYS A CA 1
ATOM 758 C C . LYS A 1 99 ? -9.385 10.933 -2.359 1.00 84.75 99 LYS A C 1
ATOM 760 O O . LYS A 1 99 ? -10.019 10.388 -1.462 1.00 84.75 99 LYS A O 1
ATOM 765 N N . HIS A 1 100 ? -8.175 10.507 -2.718 1.00 85.62 100 HIS A N 1
ATOM 766 C CA . HIS A 1 100 ? -7.474 9.466 -1.974 1.00 85.62 100 HIS A CA 1
ATOM 767 C C . HIS A 1 100 ? -7.042 9.958 -0.587 1.00 85.62 100 HIS A C 1
ATOM 769 O O . HIS A 1 100 ? -7.259 9.249 0.391 1.00 85.62 100 HIS A O 1
ATOM 775 N N . ALA A 1 101 ? -6.488 11.170 -0.495 1.00 89.88 101 ALA A N 1
ATOM 776 C CA . ALA A 1 101 ? -6.107 11.779 0.777 1.00 89.88 101 ALA A CA 1
ATOM 777 C C . ALA A 1 101 ? -7.325 12.020 1.685 1.00 89.88 101 ALA A C 1
ATOM 779 O O . ALA A 1 101 ? -7.274 11.712 2.873 1.00 89.88 101 ALA A O 1
ATOM 780 N N . GLU A 1 102 ? -8.443 12.489 1.127 1.00 91.56 102 GLU A N 1
ATOM 781 C CA . GLU A 1 102 ? -9.714 12.623 1.847 1.00 91.56 102 GLU A CA 1
ATOM 782 C C . GLU A 1 102 ? -10.203 11.276 2.391 1.00 91.56 102 GLU A C 1
ATOM 784 O O . GLU A 1 102 ? -10.562 11.183 3.564 1.00 91.56 102 GLU A O 1
ATOM 789 N N . ASN A 1 103 ? -10.156 10.215 1.577 1.00 91.62 103 ASN A N 1
ATOM 790 C CA . ASN A 1 103 ? -10.520 8.872 2.026 1.00 91.62 103 ASN A CA 1
ATOM 791 C C . ASN A 1 103 ? -9.592 8.349 3.126 1.00 91.62 103 ASN A C 1
ATOM 793 O O . ASN A 1 103 ? -10.076 7.726 4.067 1.00 91.62 103 ASN A O 1
ATOM 797 N N . LEU A 1 104 ? -8.280 8.588 3.034 1.00 94.56 104 LEU A N 1
ATOM 798 C CA . LEU A 1 104 ? -7.338 8.196 4.086 1.00 94.56 104 LEU A CA 1
ATOM 799 C C . LEU A 1 104 ? -7.642 8.922 5.397 1.00 94.56 104 LEU A C 1
ATOM 801 O O . LEU A 1 104 ? -7.791 8.274 6.428 1.00 94.56 104 LEU A O 1
ATOM 805 N N . ASN A 1 105 ? -7.850 10.237 5.339 1.00 95.31 105 ASN A N 1
ATOM 806 C CA . ASN A 1 105 ? -8.218 11.030 6.509 1.00 95.31 105 ASN A CA 1
ATOM 807 C C . ASN A 1 105 ? -9.546 10.559 7.121 1.00 95.31 105 ASN A C 1
ATOM 809 O O . ASN A 1 105 ? -9.673 10.469 8.342 1.00 95.31 105 ASN A O 1
ATOM 813 N N . HIS A 1 106 ? -10.532 10.223 6.285 1.00 95.62 106 HIS A N 1
ATOM 814 C CA . HIS A 1 106 ? -11.804 9.673 6.743 1.00 95.62 106 HIS A CA 1
ATOM 815 C C . HIS A 1 106 ? -11.628 8.312 7.432 1.00 95.62 106 HIS A C 1
ATOM 817 O O . HIS A 1 106 ? -12.192 8.086 8.504 1.00 95.62 106 HIS A O 1
ATOM 823 N N . LEU A 1 107 ? -10.819 7.420 6.854 1.00 96.06 107 LEU A N 1
ATOM 824 C CA . LEU A 1 107 ? -10.524 6.111 7.437 1.00 96.06 107 LEU A CA 1
ATOM 825 C C . LEU A 1 107 ? -9.765 6.228 8.761 1.00 96.06 107 LEU A C 1
ATOM 827 O O . LEU A 1 107 ? -10.059 5.480 9.692 1.00 96.06 107 LEU A O 1
ATOM 831 N N . ASP A 1 108 ? -8.833 7.168 8.880 1.00 97.44 108 ASP A N 1
ATOM 832 C CA . ASP A 1 108 ? -8.097 7.387 10.124 1.00 97.44 108 ASP A CA 1
ATOM 833 C C . ASP A 1 108 ? -8.993 7.981 11.218 1.00 97.44 108 ASP A C 1
ATOM 835 O O . ASP A 1 108 ? -8.954 7.524 12.364 1.00 97.44 108 ASP A O 1
ATOM 839 N N . ALA A 1 109 ? -9.891 8.907 10.870 1.00 96.31 109 ALA A N 1
ATOM 840 C CA . ALA A 1 109 ? -10.915 9.390 11.796 1.00 96.31 109 ALA A CA 1
ATOM 841 C C . ALA A 1 109 ? -11.845 8.253 12.261 1.00 96.31 109 ALA A C 1
ATOM 843 O O . ALA A 1 109 ? -12.128 8.127 13.457 1.00 96.31 109 ALA A O 1
ATOM 844 N N . ALA A 1 110 ? -12.270 7.380 11.341 1.00 96.94 110 ALA A N 1
ATOM 845 C CA . ALA A 1 110 ? -13.090 6.218 11.668 1.00 96.94 110 ALA A CA 1
ATOM 846 C C . ALA A 1 110 ? -12.347 5.249 12.601 1.00 96.94 110 ALA A C 1
ATOM 848 O O . ALA A 1 110 ? -12.910 4.824 13.610 1.00 96.94 110 ALA A O 1
ATOM 849 N N . ARG A 1 111 ? -11.067 4.959 12.337 1.00 97.38 111 ARG A N 1
ATOM 850 C CA . ARG A 1 111 ? -10.222 4.112 13.197 1.00 97.38 111 ARG A CA 1
ATOM 851 C C . ARG A 1 111 ? -10.124 4.642 14.622 1.00 97.38 111 ARG A C 1
ATOM 853 O O . ARG A 1 111 ? -10.311 3.872 15.560 1.00 97.38 111 ARG A O 1
ATOM 860 N N . LEU A 1 112 ? -9.878 5.941 14.788 1.00 97.31 112 LEU A N 1
ATOM 861 C CA . LEU A 1 112 ? -9.830 6.566 16.112 1.00 97.31 112 LEU A CA 1
ATOM 862 C C . LEU A 1 112 ? -11.185 6.477 16.825 1.00 97.31 112 LEU A C 1
ATOM 864 O O . LEU A 1 112 ? -11.233 6.178 18.019 1.00 97.31 112 LEU A O 1
ATOM 868 N N . SER A 1 113 ? -12.288 6.675 16.095 1.00 97.44 113 SER A N 1
ATOM 869 C CA . SER A 1 113 ? -13.634 6.544 16.663 1.00 97.44 113 SER A CA 1
ATOM 870 C C . SER A 1 113 ? -13.942 5.112 17.116 1.00 97.44 113 SER A C 1
ATOM 872 O O . SER A 1 113 ? -14.475 4.924 18.208 1.00 97.44 113 SER A O 1
ATOM 874 N N . PHE A 1 114 ? -13.536 4.102 16.338 1.00 97.62 114 PHE A N 1
ATOM 875 C CA . PHE A 1 114 ? -13.717 2.697 16.695 1.00 97.62 114 PHE A CA 1
ATOM 876 C C . PHE A 1 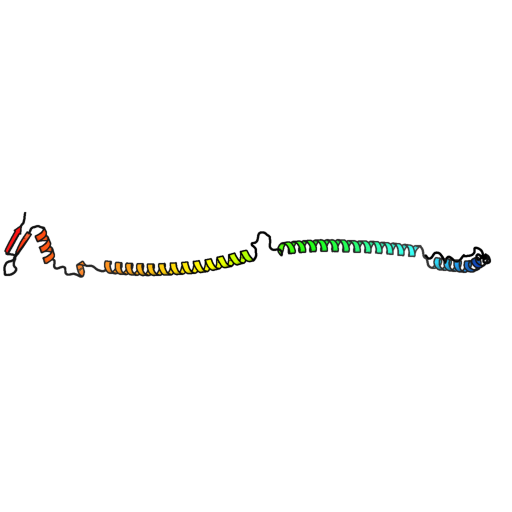114 ? -12.850 2.293 17.880 1.00 97.62 114 PHE A C 1
ATOM 878 O O . PHE A 1 114 ? -13.340 1.604 18.767 1.00 97.62 114 PHE A O 1
ATOM 885 N N . ALA A 1 115 ? -11.598 2.751 17.938 1.00 97.75 115 ALA A N 1
ATOM 886 C CA . ALA A 1 115 ? -10.722 2.483 19.074 1.00 97.75 115 ALA A CA 1
ATOM 887 C C . ALA A 1 115 ? -11.304 3.047 20.379 1.00 97.75 115 ALA A C 1
ATOM 889 O O . ALA A 1 115 ? -11.292 2.370 21.406 1.00 97.75 115 ALA A O 1
ATOM 890 N N . LYS A 1 116 ? -11.873 4.258 20.331 1.00 98.06 116 LYS A N 1
ATOM 891 C CA . LYS A 1 116 ? -12.565 4.844 21.481 1.00 98.06 116 LYS A CA 1
ATOM 892 C C . LYS A 1 116 ? -13.812 4.043 21.861 1.00 98.06 116 LYS A C 1
ATOM 894 O O . LYS A 1 116 ? -13.953 3.670 23.017 1.00 98.06 116 LYS A O 1
ATOM 899 N N . ALA A 1 117 ? -14.678 3.743 20.893 1.00 97.75 117 ALA A N 1
ATOM 900 C CA . ALA A 1 117 ? -15.900 2.981 21.144 1.00 97.75 117 ALA A CA 1
ATOM 901 C C . ALA A 1 117 ? -15.610 1.579 21.707 1.00 97.75 117 ALA A C 1
ATOM 903 O O . ALA A 1 117 ? -16.353 1.096 22.558 1.00 97.75 117 ALA A O 1
ATOM 904 N N . LEU A 1 118 ? -14.523 0.945 21.260 1.00 97.94 118 LEU A N 1
ATOM 905 C CA . LEU A 1 118 ? -14.067 -0.336 21.785 1.00 97.94 118 LEU A CA 1
ATOM 906 C C . LEU A 1 118 ? -13.634 -0.207 23.247 1.00 97.94 118 LEU A C 1
ATOM 908 O O . LEU A 1 118 ? -14.084 -0.990 24.073 1.00 97.94 118 LEU A O 1
ATOM 912 N N . ASN A 1 119 ? -12.829 0.805 23.577 1.00 98.00 119 ASN A N 1
ATOM 913 C CA . ASN A 1 119 ? -12.386 1.042 24.951 1.00 98.00 119 ASN A CA 1
ATOM 914 C C . ASN A 1 119 ? -13.570 1.350 25.889 1.00 98.00 119 ASN A C 1
ATOM 916 O O . ASN A 1 119 ? -13.671 0.785 26.979 1.00 98.00 119 ASN A O 1
ATOM 920 N N . ASP A 1 120 ? -14.517 2.175 25.436 1.00 97.75 120 ASP A N 1
ATOM 921 C CA . ASP A 1 120 ? -15.738 2.481 26.187 1.00 97.75 120 ASP A CA 1
ATOM 922 C C . ASP A 1 120 ? -16.568 1.199 26.431 1.00 97.75 120 ASP A C 1
ATOM 924 O O . ASP A 1 120 ? -17.061 0.967 27.540 1.00 97.75 120 ASP A O 1
ATOM 928 N N . ALA A 1 121 ? -16.683 0.326 25.422 1.00 97.88 121 ALA A N 1
ATOM 929 C CA . ALA A 1 121 ? -17.385 -0.953 25.531 1.00 97.88 121 ALA A CA 1
ATOM 930 C C . ALA A 1 121 ? -16.665 -1.957 26.448 1.00 97.88 121 ALA A C 1
ATOM 932 O O . ALA A 1 121 ? -17.318 -2.631 27.245 1.00 97.88 121 ALA A O 1
ATOM 933 N N . GLU A 1 122 ? -15.338 -2.050 26.373 1.00 97.81 122 GLU A N 1
ATOM 934 C CA . GLU A 1 122 ? -14.519 -2.893 27.251 1.00 97.81 122 GLU A CA 1
ATOM 935 C C . GLU A 1 122 ? -14.610 -2.432 28.708 1.00 97.81 122 GLU A C 1
ATOM 937 O O . GLU A 1 122 ? -14.805 -3.255 29.603 1.00 97.81 122 GLU A O 1
ATOM 942 N N . SER A 1 123 ? -14.567 -1.120 28.946 1.00 97.44 123 SER A N 1
ATOM 943 C CA . SER A 1 123 ? -14.726 -0.532 30.278 1.00 97.44 123 SER A CA 1
ATOM 944 C C . SER A 1 123 ? -16.103 -0.842 30.873 1.00 97.44 123 SER A C 1
ATOM 946 O O . SER A 1 123 ? -16.198 -1.279 32.020 1.00 97.44 123 SER A O 1
ATOM 948 N N . ALA A 1 124 ? -17.171 -0.691 30.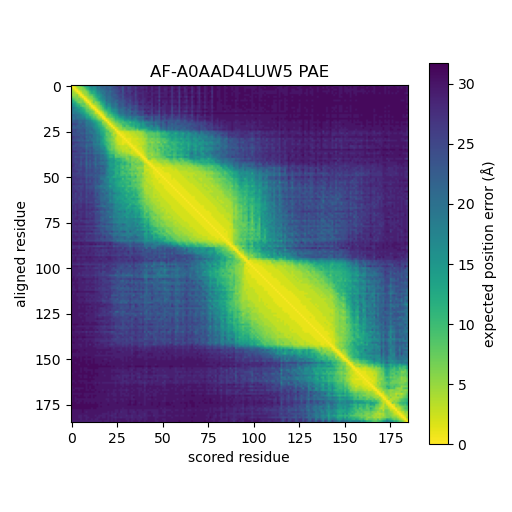082 1.00 97.56 124 ALA A N 1
ATOM 949 C CA . ALA A 1 124 ? -18.530 -1.032 30.505 1.00 97.56 124 ALA A CA 1
ATOM 950 C C . ALA A 1 124 ? -18.727 -2.542 30.723 1.00 97.56 124 ALA A C 1
ATOM 952 O O . ALA A 1 124 ? -19.541 -2.957 31.548 1.00 97.56 124 ALA A O 1
ATOM 953 N N . ASN A 1 125 ? -18.011 -3.386 29.979 1.00 97.75 125 ASN A N 1
ATOM 954 C CA . ASN A 1 125 ? -18.043 -4.828 30.191 1.00 97.75 125 ASN A CA 1
ATOM 955 C C . ASN A 1 125 ? -17.314 -5.208 31.486 1.00 97.75 125 ASN A C 1
ATOM 957 O O . ASN A 1 125 ? -17.841 -5.978 32.282 1.00 97.75 125 ASN A O 1
ATOM 961 N N . SER A 1 126 ? -16.147 -4.612 31.731 1.00 97.69 126 SER A N 1
ATOM 962 C CA . SER A 1 126 ? -15.373 -4.808 32.959 1.00 97.69 126 SER A CA 1
ATOM 963 C C . SER A 1 126 ? -16.178 -4.429 34.208 1.00 97.69 126 SER A C 1
ATOM 965 O O . SER A 1 126 ? -16.226 -5.200 35.166 1.00 97.69 126 SER A O 1
ATOM 967 N N . SER A 1 127 ? -16.904 -3.302 34.183 1.00 97.19 127 SER A N 1
ATOM 968 C CA . SER A 1 127 ? -17.758 -2.907 35.312 1.00 97.19 127 SER A CA 1
ATOM 969 C C . SER A 1 127 ? -18.889 -3.909 35.560 1.00 97.19 127 SER A C 1
ATOM 971 O O . SER A 1 127 ? -19.103 -4.322 36.695 1.00 97.19 127 SER A O 1
ATOM 973 N N . LYS A 1 128 ? -19.563 -4.374 34.500 1.00 97.50 128 LYS A N 1
ATOM 974 C CA . LYS A 1 128 ? -20.627 -5.386 34.611 1.00 97.50 128 LYS A CA 1
ATOM 975 C C . LYS A 1 128 ? -20.108 -6.736 35.092 1.00 97.50 128 LYS A C 1
ATOM 977 O O . LYS A 1 128 ? -20.802 -7.427 35.828 1.00 97.50 128 LYS A O 1
ATOM 982 N N . GLN A 1 129 ? -18.904 -7.127 34.682 1.00 97.38 129 GLN A N 1
ATOM 983 C CA . GLN A 1 129 ? -18.259 -8.342 35.174 1.00 97.38 129 GLN A CA 1
ATOM 984 C C . GLN A 1 129 ? -17.929 -8.228 36.665 1.00 97.38 129 GLN A C 1
ATOM 986 O O . GLN A 1 129 ? -18.169 -9.177 37.409 1.00 97.38 129 GLN A O 1
ATOM 991 N N . ALA A 1 130 ? -17.445 -7.065 37.114 1.00 97.06 130 ALA A N 1
ATOM 992 C CA . ALA A 1 130 ? -17.213 -6.804 38.530 1.00 97.06 130 ALA A CA 1
ATOM 993 C C . ALA A 1 130 ? -18.522 -6.865 39.337 1.00 97.06 130 ALA A C 1
ATOM 995 O O . ALA A 1 130 ? -18.578 -7.580 40.335 1.00 97.06 130 ALA A O 1
ATOM 996 N N . GLU A 1 131 ? -19.591 -6.213 38.871 1.00 97.06 131 GLU A N 1
ATOM 997 C CA . GLU A 1 131 ? -20.923 -6.280 39.498 1.00 97.06 131 GLU A CA 1
ATOM 998 C C . GLU A 1 131 ? -21.457 -7.717 39.552 1.00 97.06 131 GLU A C 1
ATOM 1000 O O . GLU A 1 131 ? -21.906 -8.174 40.600 1.00 97.06 131 GLU A O 1
ATOM 1005 N N . ALA A 1 132 ? -21.352 -8.470 38.453 1.00 95.50 132 ALA A N 1
ATOM 1006 C CA . ALA A 1 132 ? -21.771 -9.868 38.420 1.00 95.50 132 ALA A CA 1
ATOM 1007 C C . ALA A 1 132 ? -20.984 -10.721 39.425 1.00 95.50 132 ALA A C 1
ATOM 1009 O O . ALA A 1 132 ? -21.573 -11.555 40.107 1.00 95.50 132 ALA A O 1
ATOM 1010 N N . SER A 1 133 ? -19.673 -10.492 39.556 1.00 96.94 133 SER A N 1
ATOM 1011 C CA . SER A 1 133 ? -18.850 -11.208 40.535 1.00 96.94 133 SER A CA 1
ATOM 1012 C C . SER A 1 133 ? -19.217 -10.864 41.982 1.00 96.94 133 SER A C 1
ATOM 1014 O O . SER A 1 133 ? -19.255 -11.761 42.819 1.00 96.94 133 SER A O 1
ATOM 1016 N N . GLN A 1 134 ? -19.555 -9.600 42.269 1.00 96.44 134 GLN A N 1
ATOM 1017 C CA . GLN A 1 134 ? -20.030 -9.173 43.589 1.00 96.44 134 GLN A CA 1
ATOM 1018 C C . GLN A 1 134 ? -21.370 -9.823 43.930 1.00 96.44 134 GLN A C 1
ATOM 1020 O O . GLN A 1 134 ? -21.503 -10.419 44.992 1.00 96.44 134 GLN A O 1
ATOM 1025 N N . LEU A 1 135 ? -22.331 -9.794 43.003 1.00 95.75 135 LEU A N 1
ATOM 1026 C CA . LEU A 1 135 ? -23.645 -10.409 43.200 1.00 95.75 135 LEU A CA 1
ATOM 1027 C C . LEU A 1 135 ? -23.561 -11.930 43.368 1.00 95.75 135 LEU A C 1
ATOM 1029 O O . LEU A 1 135 ? -24.316 -12.501 44.148 1.00 95.75 135 LEU A O 1
ATOM 1033 N N . MET A 1 136 ? -22.647 -12.598 42.657 1.00 96.81 136 MET A N 1
ATOM 1034 C CA . MET A 1 136 ? -22.395 -14.030 42.849 1.00 96.81 136 MET A CA 1
ATOM 1035 C C . MET A 1 136 ? -21.834 -14.330 44.241 1.00 96.81 136 MET A C 1
ATOM 1037 O O . MET A 1 136 ? -22.219 -15.325 44.850 1.00 96.81 136 MET A O 1
ATOM 1041 N N . GLU A 1 137 ? -20.947 -13.478 44.752 1.00 95.00 137 GLU A N 1
ATOM 1042 C CA . GLU A 1 137 ? -20.392 -13.626 46.096 1.00 95.00 137 GLU A CA 1
ATOM 1043 C C . GLU A 1 137 ? -21.440 -13.345 47.184 1.00 95.00 137 GLU A C 1
ATOM 1045 O O . GLU A 1 137 ? -21.541 -14.112 48.137 1.00 95.00 137 GLU A O 1
ATOM 1050 N N . GLU A 1 138 ? -22.269 -12.311 47.027 1.00 93.75 138 GLU A N 1
ATOM 1051 C CA . GLU A 1 138 ? -23.396 -12.033 47.931 1.00 93.75 138 GLU A CA 1
ATOM 1052 C C . GLU A 1 138 ? -24.415 -13.177 47.939 1.00 93.75 138 GLU A C 1
ATOM 1054 O O . GLU A 1 138 ? -24.895 -13.579 48.998 1.00 93.75 138 GLU A O 1
ATOM 1059 N N . LEU A 1 139 ? -24.720 -13.742 46.767 1.00 93.31 139 LEU A N 1
ATOM 1060 C CA . LEU A 1 139 ? -25.610 -14.893 46.649 1.00 93.31 139 LEU A CA 1
ATOM 1061 C C . LEU A 1 139 ? -25.029 -16.111 47.369 1.00 93.31 139 LEU A C 1
ATOM 1063 O O . LEU A 1 139 ? -25.749 -16.765 48.116 1.00 93.31 139 LEU A O 1
ATOM 1067 N N . ARG A 1 140 ? -23.726 -16.372 47.215 1.00 93.12 140 ARG A N 1
ATOM 1068 C CA . ARG A 1 140 ? -23.033 -17.448 47.935 1.00 93.12 140 ARG A CA 1
ATOM 1069 C C . ARG A 1 140 ? -23.091 -17.247 49.449 1.00 93.12 140 ARG A C 1
ATOM 1071 O O . ARG A 1 140 ? -23.385 -18.190 50.174 1.00 93.12 140 ARG A O 1
ATOM 1078 N N . GLN A 1 141 ? -22.863 -16.024 49.925 1.00 90.88 141 GLN A N 1
ATOM 1079 C CA . GLN A 1 141 ? -22.975 -15.696 51.350 1.00 90.88 141 GLN A CA 1
ATOM 1080 C C . GLN A 1 141 ? -24.397 -15.917 51.875 1.00 90.88 141 GLN A C 1
ATOM 1082 O O . GLN A 1 141 ? -24.567 -16.437 52.975 1.00 90.88 141 GLN A O 1
ATOM 1087 N N . LEU A 1 142 ? -25.416 -15.571 51.084 1.00 87.38 142 LEU A N 1
ATOM 1088 C CA . LEU A 1 142 ? -26.815 -15.781 51.451 1.00 87.38 142 LEU A CA 1
ATOM 1089 C C . LEU A 1 142 ? -27.200 -17.269 51.464 1.00 87.38 142 LEU A C 1
ATOM 1091 O O . LEU A 1 142 ? -27.957 -17.692 52.333 1.00 87.38 142 LEU A O 1
ATOM 1095 N N . GLU A 1 143 ? -26.680 -18.065 50.525 1.00 88.44 143 GLU A N 1
ATOM 1096 C CA . GLU A 1 143 ? -26.867 -19.523 50.498 1.00 88.44 143 GLU A CA 1
ATOM 1097 C C . GLU A 1 143 ? -26.183 -20.223 51.683 1.00 88.44 143 GLU A C 1
ATOM 1099 O O . GLU A 1 143 ? -26.704 -21.214 52.194 1.00 88.44 143 GLU A O 1
ATOM 1104 N N . GLU A 1 144 ? -25.030 -19.715 52.127 1.00 86.56 144 GLU A N 1
ATOM 1105 C CA . GLU A 1 144 ? -24.316 -20.218 53.306 1.00 86.56 144 GLU A CA 1
ATOM 1106 C C . GLU A 1 144 ? -24.974 -19.767 54.626 1.00 86.56 144 GLU A C 1
ATOM 1108 O O . GLU A 1 144 ? -24.869 -20.472 55.633 1.00 86.56 144 GLU A O 1
ATOM 1113 N N . SER A 1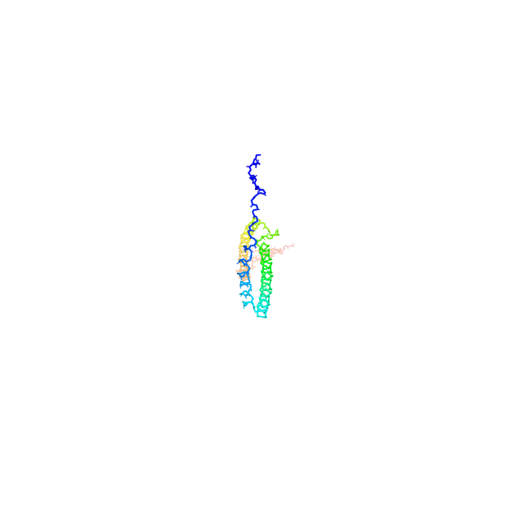 145 ? -25.677 -18.627 54.638 1.00 78.94 145 SER A N 1
ATOM 1114 C CA . SER A 1 145 ? -26.406 -18.150 55.816 1.00 78.94 145 SER A CA 1
ATOM 1115 C C . SER A 1 145 ? -27.704 -18.940 56.026 1.00 78.94 145 SER A C 1
ATOM 1117 O O . SER A 1 145 ? -28.652 -18.820 55.252 1.00 78.94 145 SER A O 1
ATOM 1119 N N . ASP A 1 146 ? -27.770 -19.737 57.097 1.00 74.56 146 ASP A N 1
ATOM 1120 C CA . ASP A 1 146 ? -29.020 -20.340 57.571 1.00 74.56 146 ASP A CA 1
ATOM 1121 C C . ASP A 1 146 ? -29.700 -19.398 58.587 1.00 74.56 146 ASP A C 1
ATOM 1123 O O . ASP A 1 146 ? -29.313 -19.368 59.764 1.00 74.56 146 ASP A O 1
ATOM 1127 N N . PRO A 1 147 ? -30.744 -18.645 58.187 1.00 67.88 147 PRO A N 1
ATOM 1128 C CA . PRO A 1 147 ? -31.423 -17.708 59.079 1.00 67.88 147 PRO A CA 1
ATOM 1129 C C . PRO A 1 147 ? -32.168 -18.408 60.226 1.00 67.88 147 PRO A C 1
ATOM 1131 O O . PRO A 1 147 ? -32.526 -17.754 61.207 1.00 67.88 147 PRO A O 1
ATOM 1134 N N . ALA A 1 148 ? -32.419 -19.720 60.130 1.00 64.50 148 ALA A N 1
ATOM 1135 C CA . ALA A 1 148 ? -33.030 -20.496 61.206 1.00 64.50 148 ALA A CA 1
ATOM 1136 C C . ALA A 1 148 ? -32.016 -20.906 62.288 1.00 64.50 148 ALA A C 1
ATOM 1138 O O . ALA A 1 148 ? -32.423 -21.158 63.423 1.00 64.50 148 ALA A O 1
ATOM 1139 N N . ALA A 1 149 ? -30.721 -20.954 61.958 1.00 64.56 149 ALA A N 1
ATOM 1140 C CA . ALA A 1 149 ? -29.644 -21.250 62.901 1.00 64.56 149 ALA A CA 1
ATOM 1141 C C . ALA A 1 149 ? -29.085 -19.985 63.580 1.00 64.56 149 ALA A C 1
ATOM 1143 O O . ALA A 1 149 ? -28.717 -20.037 64.752 1.00 64.56 149 ALA A O 1
ATOM 1144 N N . GLU A 1 150 ? -29.043 -18.844 62.878 1.00 60.75 150 GLU A N 1
ATOM 1145 C CA . GLU A 1 150 ? -28.522 -17.571 63.416 1.00 60.75 150 GLU A CA 1
ATOM 1146 C C . GLU A 1 150 ? -29.478 -16.847 64.373 1.00 60.75 150 GLU A C 1
ATOM 1148 O O . GLU A 1 150 ? -29.063 -15.974 65.142 1.00 60.75 150 GLU A O 1
ATOM 1153 N N . HIS A 1 151 ? -30.765 -17.184 64.355 1.00 62.72 151 HIS A N 1
ATOM 1154 C CA . HIS A 1 151 ? -31.733 -16.669 65.312 1.00 62.72 151 HIS A CA 1
ATOM 1155 C C . HIS A 1 151 ? -32.292 -17.824 66.136 1.00 62.72 151 HIS A C 1
ATOM 1157 O O . HIS A 1 151 ? -33.055 -18.643 65.627 1.00 62.72 151 HIS A O 1
ATOM 1163 N N . GLU A 1 152 ? -31.989 -17.846 67.441 1.00 59.91 152 GLU A N 1
ATOM 1164 C CA . GLU A 1 152 ? -32.825 -18.541 68.425 1.00 59.91 152 GLU A CA 1
ATOM 1165 C C . GLU A 1 152 ? -34.202 -17.864 68.426 1.00 59.91 152 GLU A C 1
ATOM 1167 O O . GLU A 1 152 ? -34.515 -16.995 69.243 1.00 59.91 152 GLU A O 1
ATOM 1172 N N . LEU A 1 153 ? -35.028 -18.211 67.441 1.00 61.38 153 LEU A N 1
ATOM 1173 C CA . LEU A 1 153 ? -36.415 -17.799 67.369 1.00 61.38 153 LEU A CA 1
ATOM 1174 C C . LEU A 1 153 ? -37.097 -18.353 68.619 1.00 61.38 153 LEU A C 1
ATOM 1176 O O . LEU A 1 153 ? -37.395 -19.547 68.690 1.00 61.38 153 LEU A O 1
ATOM 1180 N N . ASP A 1 154 ? -37.346 -17.497 69.616 1.00 65.06 154 ASP A N 1
ATOM 1181 C CA . ASP A 1 154 ? -38.185 -17.871 70.749 1.00 65.06 154 ASP A CA 1
ATOM 1182 C C . ASP A 1 154 ? -39.549 -18.280 70.176 1.00 65.06 154 ASP A C 1
ATOM 1184 O O . ASP A 1 154 ? -40.343 -17.469 69.694 1.00 65.06 154 ASP A O 1
ATOM 1188 N N . GLY A 1 155 ? -39.806 -19.587 70.146 1.00 68.81 155 GLY A N 1
ATOM 1189 C CA . GLY A 1 155 ? -41.014 -20.142 69.549 1.00 68.81 155 GLY A CA 1
ATOM 1190 C C . GLY A 1 155 ? -42.277 -19.746 70.317 1.00 68.81 155 GLY A C 1
ATOM 1191 O O . GLY A 1 155 ? -43.384 -19.934 69.811 1.00 68.81 155 GLY A O 1
ATOM 1192 N N . LYS A 1 156 ? -42.143 -19.200 71.532 1.00 72.94 156 LYS A N 1
ATOM 1193 C CA . LYS A 1 156 ? -43.261 -18.806 72.398 1.00 72.94 156 LYS A CA 1
ATOM 1194 C C . LYS A 1 156 ? -44.075 -17.631 71.836 1.00 72.94 156 LYS A C 1
ATOM 1196 O O . LYS A 1 156 ? -45.283 -17.816 71.678 1.00 72.94 156 LYS A O 1
ATOM 1201 N N . PRO A 1 157 ? -43.497 -16.466 71.479 1.00 75.81 157 PRO A N 1
ATOM 1202 C CA . PRO A 1 157 ? -44.248 -15.363 70.874 1.00 75.81 157 PRO A CA 1
ATOM 1203 C C . PRO A 1 157 ? -44.891 -15.731 69.532 1.00 75.81 157 PRO A C 1
ATOM 1205 O O . PRO A 1 157 ? -46.021 -15.317 69.268 1.00 75.81 157 PRO A O 1
ATOM 1208 N N . LEU A 1 158 ? -44.227 -16.545 68.701 1.00 75.12 158 LEU A N 1
ATOM 1209 C CA . LEU A 1 158 ? -44.797 -16.987 67.425 1.00 75.12 158 LEU A CA 1
ATOM 1210 C C . LEU A 1 158 ? -46.002 -17.910 67.643 1.00 75.12 158 LEU A C 1
ATOM 1212 O O . LEU A 1 158 ? -47.061 -17.688 67.058 1.00 75.12 158 LEU A O 1
ATOM 1216 N N . ARG A 1 159 ? -45.879 -18.894 68.544 1.00 78.25 159 ARG A N 1
ATOM 1217 C CA . ARG A 1 159 ? -46.999 -19.763 68.937 1.00 78.25 159 ARG A CA 1
ATOM 1218 C C . ARG A 1 159 ? -48.148 -18.955 69.534 1.00 78.25 159 ARG A C 1
ATOM 1220 O O . ARG A 1 159 ? -49.290 -19.188 69.164 1.00 78.25 159 ARG A O 1
ATOM 1227 N N . LEU A 1 160 ? -47.864 -17.961 70.378 1.00 78.12 160 LEU A N 1
ATOM 1228 C CA . LEU A 1 160 ? -48.885 -17.078 70.951 1.00 78.12 160 LEU A CA 1
ATOM 1229 C C . LEU A 1 160 ? -49.631 -16.277 69.872 1.00 78.12 160 LEU A C 1
ATOM 1231 O O . LEU A 1 160 ? -50.850 -16.133 69.943 1.00 78.12 160 LEU A O 1
ATOM 1235 N N . ARG A 1 161 ? -48.920 -15.783 68.851 1.00 79.00 161 ARG A N 1
ATOM 1236 C CA . ARG A 1 161 ? -49.528 -15.060 67.725 1.00 79.00 161 ARG A CA 1
ATOM 1237 C C . ARG A 1 161 ? -50.373 -15.975 66.835 1.00 79.00 161 ARG A C 1
ATOM 1239 O O . ARG A 1 161 ? -51.437 -15.548 66.395 1.00 79.00 161 ARG A O 1
ATOM 1246 N N . ILE A 1 162 ? -49.942 -17.221 66.623 1.00 81.25 162 ILE A N 1
ATOM 1247 C CA . ILE A 1 162 ? -50.725 -18.249 65.919 1.00 81.25 162 ILE A CA 1
ATOM 1248 C C . ILE A 1 162 ? -51.990 -18.591 66.712 1.00 81.25 162 ILE A C 1
ATOM 1250 O O . ILE A 1 162 ? -53.072 -18.594 66.135 1.00 81.25 162 ILE A O 1
ATOM 1254 N N . TYR A 1 163 ? -51.886 -18.800 68.028 1.00 80.31 163 TYR A N 1
ATOM 1255 C CA . TYR A 1 163 ? -53.049 -19.061 68.879 1.00 80.31 163 TYR A CA 1
ATOM 1256 C C . TYR A 1 163 ? -54.053 -17.905 68.837 1.00 80.31 163 TYR A C 1
ATOM 1258 O O . TYR A 1 163 ? -55.226 -18.148 68.570 1.00 80.31 163 TYR A O 1
ATOM 1266 N N . ARG A 1 164 ? -53.598 -16.648 68.943 1.00 77.19 164 ARG A N 1
ATOM 1267 C CA . ARG A 1 164 ? -54.476 -15.474 68.777 1.00 77.19 164 ARG A CA 1
ATOM 1268 C C . ARG A 1 164 ? -55.136 -15.415 67.394 1.00 77.19 164 ARG A C 1
ATOM 1270 O O . ARG A 1 164 ? -56.305 -15.064 67.301 1.00 77.19 164 ARG A O 1
ATOM 1277 N N . GLY A 1 165 ? -54.414 -15.778 66.331 1.00 77.31 165 GLY A N 1
ATOM 1278 C CA . GLY A 1 165 ? -54.956 -15.853 64.968 1.00 77.31 165 GLY A CA 1
ATOM 1279 C C . GLY A 1 165 ? -55.991 -16.967 64.764 1.00 77.31 165 GLY A C 1
ATOM 1280 O O . GLY A 1 165 ? -56.870 -16.829 63.922 1.00 77.31 165 GLY A O 1
ATOM 1281 N N . LEU A 1 166 ? -55.919 -18.036 65.562 1.00 80.06 166 LEU A N 1
ATOM 1282 C CA . LEU A 1 166 ? -56.903 -19.124 65.620 1.00 80.06 166 LEU A CA 1
ATOM 1283 C C . LEU A 1 166 ? -58.077 -18.818 66.570 1.00 80.06 166 LEU A C 1
ATOM 1285 O O . LEU A 1 166 ? -58.860 -19.713 66.875 1.00 80.06 166 LEU A O 1
ATOM 1289 N N . GLY A 1 167 ? -58.183 -17.582 67.073 1.00 74.75 167 GLY A N 1
ATOM 1290 C CA . GLY A 1 167 ? -59.218 -17.173 68.026 1.00 74.75 167 GLY A CA 1
ATOM 1291 C C . GLY A 1 167 ? -58.982 -17.669 69.454 1.00 74.75 167 GLY A C 1
ATOM 1292 O O . GLY A 1 167 ? -59.866 -17.547 70.294 1.00 74.75 167 GLY A O 1
ATOM 1293 N N . ILE A 1 168 ? -57.806 -18.229 69.745 1.00 78.81 168 ILE A N 1
ATOM 1294 C CA . ILE A 1 168 ? -57.434 -18.771 71.051 1.00 78.81 168 ILE A CA 1
ATOM 1295 C C . ILE A 1 168 ? -56.654 -17.698 71.818 1.00 78.81 168 ILE A C 1
ATOM 1297 O O . ILE A 1 168 ? -55.467 -17.471 71.568 1.00 78.81 168 ILE A O 1
ATOM 1301 N N . GLU A 1 169 ? -57.310 -17.035 72.766 1.00 78.19 169 GLU A N 1
ATOM 1302 C CA . GLU A 1 169 ? -56.697 -16.008 73.608 1.00 78.19 169 GLU A CA 1
ATOM 1303 C C . GLU A 1 169 ? -56.441 -16.549 75.028 1.00 78.19 169 GLU A C 1
ATOM 1305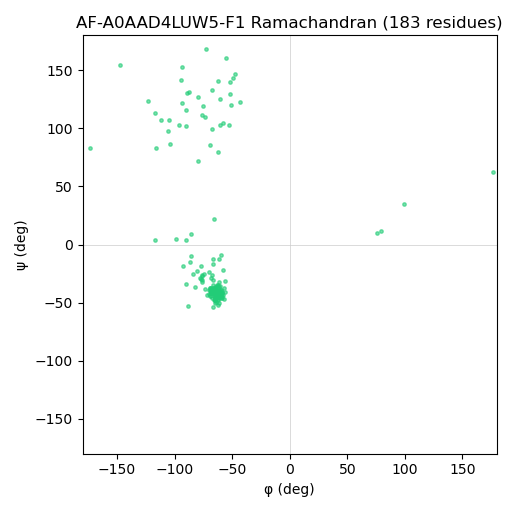 O O . GLU A 1 169 ? -57.386 -16.757 75.795 1.00 78.19 169 GLU A O 1
ATOM 1310 N N . PRO A 1 170 ? -55.175 -16.826 75.400 1.00 69.94 170 PRO A N 1
ATOM 1311 C CA . PRO A 1 170 ? -54.837 -17.259 76.749 1.00 69.94 170 PRO A CA 1
ATOM 1312 C C . PRO A 1 170 ? -54.787 -16.061 77.707 1.00 69.94 170 PRO A C 1
ATOM 1314 O O . PRO A 1 170 ? -54.063 -15.092 77.473 1.00 69.94 170 PRO A O 1
ATOM 1317 N N . ILE A 1 171 ? -55.526 -16.157 78.809 1.00 73.50 171 ILE A N 1
ATOM 1318 C CA . ILE A 1 171 ? -55.495 -15.228 79.938 1.00 73.50 171 ILE A CA 1
ATOM 1319 C C . ILE A 1 171 ? -54.511 -15.789 80.968 1.00 73.50 171 ILE A C 1
ATOM 1321 O O . ILE A 1 171 ? -54.649 -16.925 81.431 1.00 73.50 171 ILE A O 1
ATOM 1325 N N . LEU A 1 172 ? -53.494 -14.993 81.288 1.00 73.75 172 LEU A N 1
ATOM 1326 C CA . LEU A 1 172 ? -52.469 -15.322 82.276 1.00 73.75 172 LEU A CA 1
ATOM 1327 C C . LEU A 1 172 ? -52.859 -14.731 83.639 1.00 73.75 172 LEU A C 1
ATOM 1329 O O . LEU A 1 172 ? -53.373 -13.616 83.695 1.00 73.75 172 LEU A O 1
ATOM 1333 N N . ASP A 1 173 ? -52.598 -15.475 84.711 1.00 73.19 173 ASP A N 1
ATOM 1334 C CA . ASP A 1 173 ? -52.743 -15.027 86.102 1.00 73.19 173 ASP A CA 1
ATOM 1335 C C . ASP A 1 173 ? -51.630 -14.029 86.494 1.00 73.19 173 ASP A C 1
ATOM 1337 O O . ASP A 1 173 ? -50.615 -13.914 85.801 1.00 73.19 173 ASP A O 1
ATOM 1341 N N . GLU A 1 174 ? -51.764 -13.352 87.637 1.00 67.69 174 GLU A N 1
ATOM 1342 C CA . GLU A 1 174 ? -50.803 -12.362 88.161 1.00 67.69 174 GLU A CA 1
ATOM 1343 C C . GLU A 1 174 ? -49.382 -12.936 88.357 1.00 67.69 174 GLU A C 1
ATOM 1345 O O . GLU A 1 174 ? -48.396 -12.199 88.336 1.00 67.69 174 GLU A O 1
ATOM 1350 N N . ALA A 1 175 ? -49.256 -14.262 88.477 1.00 66.62 175 ALA A N 1
ATOM 1351 C CA . ALA A 1 175 ? -47.987 -14.989 88.561 1.00 66.62 175 ALA A CA 1
ATOM 1352 C C . ALA A 1 175 ? -47.414 -15.441 87.197 1.00 66.62 175 ALA A C 1
ATOM 1354 O O . ALA A 1 175 ? -46.404 -16.144 87.162 1.00 66.62 175 ALA A O 1
ATOM 1355 N N . GLY A 1 176 ? -48.049 -15.084 86.075 1.00 64.75 176 GLY A N 1
ATOM 1356 C CA . GLY A 1 176 ? -47.597 -15.418 84.718 1.00 64.75 176 GLY A CA 1
ATOM 1357 C C . GLY A 1 176 ? -47.912 -16.849 84.257 1.00 64.75 176 GLY A C 1
ATOM 1358 O O . GLY A 1 176 ? -47.401 -17.281 83.223 1.00 64.75 176 GLY A O 1
ATOM 1359 N N . HIS A 1 177 ? -48.747 -17.587 84.994 1.00 68.56 177 HIS A N 1
ATOM 1360 C CA . HIS A 1 177 ? -49.208 -18.930 84.625 1.00 68.56 177 HIS A CA 1
ATOM 1361 C C . HIS A 1 177 ? -50.542 -18.872 83.867 1.00 68.56 177 HIS A C 1
ATOM 1363 O O . HIS A 1 177 ? -51.322 -17.940 84.032 1.00 68.56 177 HIS A O 1
ATOM 1369 N N . LEU A 1 178 ? -50.801 -19.865 83.014 1.00 65.94 178 LEU A N 1
ATOM 1370 C CA . LEU A 1 178 ? -52.007 -19.932 82.186 1.00 65.94 178 LEU A CA 1
ATOM 1371 C C . LEU A 1 178 ? -53.228 -20.292 83.046 1.00 65.94 178 LEU A C 1
ATOM 1373 O O . LEU A 1 178 ? -53.323 -21.427 83.505 1.00 65.94 178 LEU A O 1
ATOM 1377 N N . ASP A 1 179 ? -54.137 -19.335 83.259 1.00 73.12 179 ASP A N 1
ATOM 1378 C CA . ASP A 1 179 ? -55.351 -19.531 84.069 1.00 73.12 179 ASP A CA 1
ATOM 1379 C C . ASP A 1 179 ? -56.502 -20.055 83.202 1.00 73.12 179 ASP A C 1
ATOM 1381 O O . ASP A 1 179 ? -57.117 -21.080 83.499 1.00 73.12 179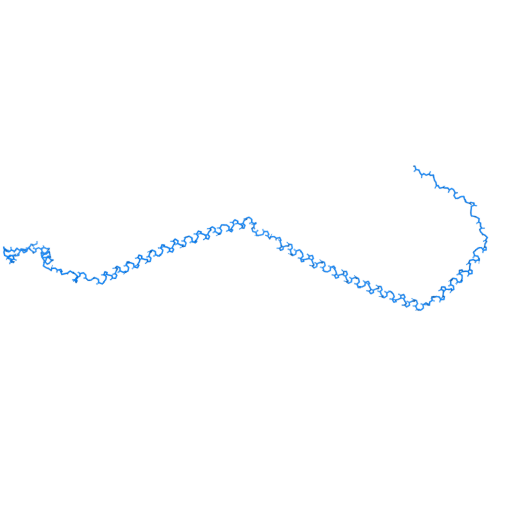 ASP A O 1
ATOM 1385 N N . ARG A 1 180 ? -56.805 -19.369 82.088 1.00 67.94 180 ARG A N 1
ATOM 1386 C CA . ARG A 1 180 ? -57.964 -19.680 81.230 1.00 67.94 180 ARG A CA 1
ATOM 1387 C C . ARG A 1 180 ? -57.674 -19.381 79.768 1.00 67.94 180 ARG A C 1
ATOM 1389 O O . ARG A 1 180 ? -56.860 -18.524 79.447 1.00 67.94 180 ARG A O 1
ATOM 1396 N N . VAL A 1 181 ? -58.372 -20.069 78.871 1.00 73.88 181 VAL A N 1
ATOM 1397 C CA . VAL A 1 181 ? -58.262 -19.858 77.425 1.00 73.88 181 VAL A CA 1
ATOM 1398 C C . VAL A 1 181 ? -59.638 -19.524 76.871 1.00 73.88 181 VAL A C 1
ATOM 1400 O O . VAL A 1 181 ? -60.583 -20.289 77.060 1.00 73.88 181 VAL A O 1
ATOM 1403 N N . LEU A 1 182 ? -59.750 -18.381 76.200 1.00 71.38 182 LEU A N 1
ATOM 1404 C CA . LEU A 1 182 ? -60.935 -18.008 75.436 1.00 71.38 182 LEU A CA 1
ATOM 1405 C C . LEU A 1 182 ? -60.786 -18.541 74.013 1.00 71.38 182 LEU A C 1
ATOM 1407 O O . LEU A 1 182 ? -59.751 -18.336 73.390 1.00 71.38 182 LEU A O 1
ATOM 1411 N N . VAL A 1 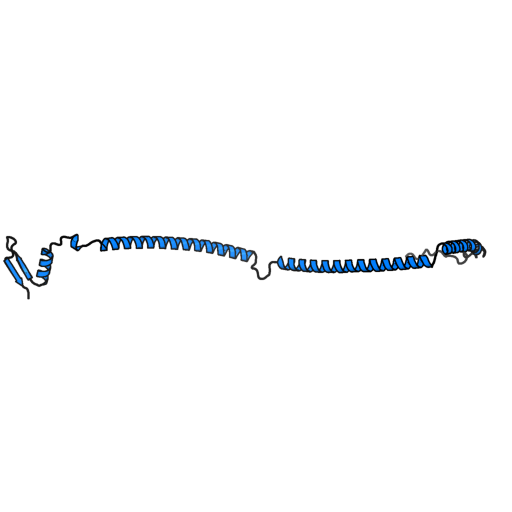183 ? -61.811 -19.225 73.509 1.00 72.81 183 VAL A N 1
ATOM 1412 C CA . VAL A 1 183 ? -61.883 -19.665 72.112 1.00 72.81 183 VAL A CA 1
ATOM 1413 C C . VAL A 1 183 ? -62.998 -18.867 71.450 1.00 72.81 183 VAL A C 1
ATOM 1415 O O . VAL A 1 183 ? -64.173 -19.071 71.756 1.00 72.81 183 VAL A O 1
ATOM 1418 N N . GLY A 1 184 ? -62.624 -17.913 70.602 1.00 63.97 184 GLY A N 1
ATOM 1419 C CA . GLY A 1 184 ? -63.547 -17.202 69.726 1.00 63.97 184 GLY A CA 1
ATOM 1420 C C . GLY A 1 184 ? -64.096 -18.152 68.663 1.00 63.97 184 GLY A C 1
ATOM 1421 O O . GLY A 1 184 ? -63.334 -18.928 68.088 1.00 63.97 184 GLY A O 1
ATOM 1422 N N . GLN A 1 185 ? -65.414 -18.121 68.456 1.00 48.72 185 GLN A N 1
ATOM 1423 C CA . GLN A 1 185 ? -66.071 -18.783 67.324 1.00 48.72 185 GLN A CA 1
ATOM 1424 C C . GLN A 1 185 ? -65.763 -18.083 66.003 1.00 48.72 185 GLN A C 1
ATOM 1426 O O . GLN A 1 185 ? -65.633 -16.837 66.022 1.00 48.72 185 GLN A O 1
#

Mean predicted aligned error: 20.11 Å

Organism: NCBI:txid416441

InterPro domains:
  IPR013252 Kinetochore-Ndc80 subunit Spc24 [PF08286] (107-183)
  IPR013252 Kinetochore-Ndc80 subunit Spc24 [PTHR22142] (25-177)

=== Feature glossary ===
The record interleaves many kinds of information about one protein. Here is each kind framed as the question it answers.

Q: What does the local fold look like, residue by residue?
A: A 3Di character summarizes, for each residue, the relative orientation of the Cα frame of its nearest spatial neighbor. Because it encodes fold topology rather than chemistry, 3Di alignments detect remote structural similarity that sequence alignment misses.

Q: Which residues are in helices, strands, or loops?
A: Secondary structure is the local, repeating backbone conformation. DSSP classifies it into eight states by reading the hydrogen-bond network: three helix types (H, G, I), two β types (E, B), two non-regular types (T, S), and unstructured coil (-).

Q: How big and how compact is the whole molecule?
A: Three whole-structure scalars: the radius of gyration (RMS distance of Cα from centroid, in Å), the count of Cα–Cα contacts (pairs closer than 8 Å and separated by more than four resid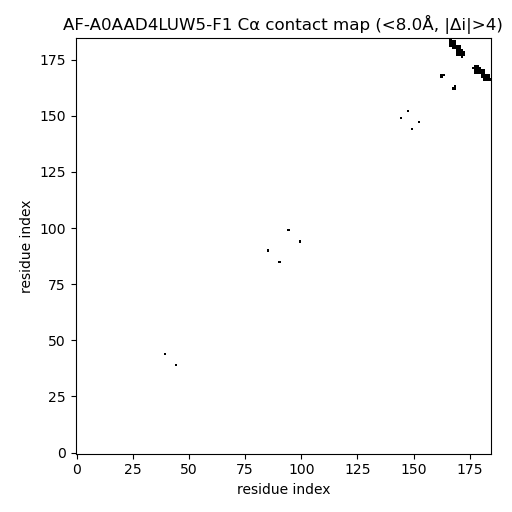ues in sequence — i.e. tertiary, not local, contacts), and the bounding-box dimensions. Together they distinguish compact globular folds from extended fibres or disordered chains.

Q: How confident is the AlphaFold model at each residue?
A: For AlphaFold models, the B-factor field carries pLDDT — the model's own estimate of local accuracy on a 0–100 scale. Regions with pLDDT<50 should be treated as essentially unmodeled; they often correspond to intrinsically disordered segments.

Q: What family and function is it annotated with?
A: Functional annotations link the protein to curated databases. InterPro entries identify conserved domains and families by matching the sequence against member-database signatures (Pfam, PROSITE, CDD, …). Gene Ontology (GO) terms describe molecular function, biological process, and cellular component in a controlled vocabulary. CATH places the structure in a hierarchical fold classification (Class/Architecture/Topology/Homologous-superfamily). The organism is the source species.

Q: What known structures does this most resemble?
A: Nearest PDB neighbors are the top structural matches found by Foldseek when searching this structure against the entire Protein Data Bank. Each hit reports a TM-score (0 to 1; >0.5 almost always implies the same fold) and an E-value. These are *structural* homologs — they may share no detectable sequence similarity.

Q: Which residues are buried vs exposed?
A: Solvent-accessible surface area (SASA) is the area in Å² traced out by the centre of a 1.4 Å probe sphere (a water molecule) rolled over the protein's van der Waals surface (Shrake–Rupley / Lee–Richards construction). Buried residues have near-zero SASA; fully exposed residues can exceed 200 Å². The total SASA scales roughly with the number of surface residues.

Q: What are the backbone torsion angles?
A: φ (phi) and ψ (psi) are the two rotatable backbone dihedrals per residue: φ is the C(i-1)–N–Cα–C torsion, ψ is the N–Cα–C–N(i+1) torsion, both in degrees on (−180°, 180°]. α-helical residues cluster near (−60°, −45°); β-strand residues near (−120°, +130°). A Ramachandran plot is simply a scatter of (φ, ψ) for every residue.

Q: Are the domains correctly placed relative to each other?
A: Predicted aligned error is AlphaFold's pairwise confidence. Unlike pLDDT (per-residue), PAE is per-residue-pair and captures whether two parts of the structure are correctly placed relative to each other. Units are ångströms of expected positional error.

Q: What if only a Cα trace is available?
A: P-SEA three-state annotation labels each residue as helix, strand, or coil based purely on the geometry of the Cα trace. It serves as a fallback when the full backbone (and thus DSSP) is unavailable.

Q: What is the amino-acid chain?
A: This is the polypeptide sequence — one letter per residue, N-terminus first. Length ranges from a few dozen residues for small domains to over a thousand for large multi-domain proteins.

Q: What do the rendered images show?
A: The six renders are orthographic views along the three Cartesian axes in both directions. Representation (cartoon, sticks, or surface) and color scheme (sequence-rainbow or by-chain) vary across proteins so the training set covers all the common visualization conventions.

Q: What do the diagnostic plots show?
A: Plot images: a contact map (which residues are close in 3D, as an N×N binary image), a Ramachandran scatter (backbone torsion angles, revealing secondary-structure composition at a glance), and — for AlphaFold structures — a PAE heatmap (pairwise prediction confidence).

Q: How mobile is each atom in the crystal?
A: B-factor (Debye–Waller factor) reflects atomic displacement in the crystal lattice. It is an experimental observable (units Å²), not a prediction; low values mean the atom is pinned down, high values mean it moves or is heterogeneous across the crystal.

Q: Where is each backbone atom in 3D?
A: The mmCIF table is the protein's shape written out atom by atom. For each backbone N, Cα, C, and carbonyl O, it records an (x, y, z) coordinate triple in Å plus the residue type, chain letter, and residue number.